Protein AF-A0A7C2WJC0-F1 (afdb_monomer_lite)

pLDDT: mean 92.11, std 13.61, range [33.38, 98.94]

Secondary structure (DSSP, 8-state):
--HHHHHHHHHTT-TTTTT----TTTSTTTTTHHHHHHHHHTT-GGGSS-EEEEE-SBSHHHHHHHHHHHHHHTT--EEEE-SS-SS-GGGGEEETTEE--HHHHHHHHHHHHHHHHHHHHH-GGG-PPPHHHHHHHHHHHHHHHTT-SEEEEE-SSSSTTSGGGG---SEEEE-B--S-SHHHH-SSHHHHHHHHHTT--TTS-EEE----HHHHTT-

Structure (mmCIF, N/CA/C/O backbone):
data_AF-A0A7C2WJC0-F1
#
_entry.id   AF-A0A7C2WJC0-F1
#
loop_
_atom_site.group_PDB
_atom_site.id
_atom_site.type_symbol
_atom_site.label_atom_id
_atom_site.label_alt_id
_atom_site.label_comp_id
_atom_site.label_asym_id
_atom_site.label_entity_id
_atom_site.label_seq_id
_atom_site.pdbx_PDB_ins_code
_atom_site.Cartn_x
_atom_site.Cartn_y
_atom_site.Cartn_z
_atom_site.occupancy
_atom_site.B_iso_or_equiv
_atom_site.auth_seq_id
_atom_site.auth_comp_id
_atom_site.auth_asym_id
_atom_site.auth_atom_id
_atom_site.pdbx_PDB_model_num
ATOM 1 N N . MET A 1 1 ? 18.968 12.730 7.674 1.00 91.12 1 MET A N 1
ATOM 2 C CA . MET A 1 1 ? 18.154 12.961 6.474 1.00 91.12 1 MET A CA 1
ATOM 3 C C . MET A 1 1 ? 17.011 13.876 6.859 1.00 91.12 1 MET A C 1
ATOM 5 O O . MET A 1 1 ? 16.302 13.550 7.805 1.00 91.12 1 MET A O 1
ATOM 9 N N . ASP A 1 2 ? 16.870 15.016 6.189 1.00 96.50 2 ASP A N 1
ATOM 10 C CA . ASP A 1 2 ? 15.665 15.848 6.271 1.00 96.50 2 ASP A CA 1
ATOM 11 C C . ASP A 1 2 ? 14.563 15.353 5.308 1.00 96.50 2 ASP A C 1
ATOM 13 O O . ASP A 1 2 ? 14.751 14.398 4.549 1.00 96.50 2 ASP A O 1
ATOM 17 N N . TYR A 1 3 ? 13.386 15.984 5.342 1.00 96.81 3 TYR A N 1
ATOM 18 C CA . TYR A 1 3 ? 12.255 15.585 4.496 1.00 96.81 3 TYR A CA 1
ATOM 19 C C . TYR A 1 3 ? 12.539 15.701 2.988 1.00 96.81 3 TYR A C 1
ATOM 21 O O . TYR A 1 3 ? 12.094 14.852 2.215 1.00 96.81 3 TYR A O 1
ATOM 29 N N . LEU A 1 4 ? 13.261 16.734 2.545 1.00 97.06 4 LEU A N 1
ATOM 30 C CA . LEU A 1 4 ? 13.545 16.936 1.122 1.00 97.06 4 LEU A CA 1
ATOM 31 C C . LEU A 1 4 ? 14.591 15.939 0.622 1.00 97.06 4 LEU A C 1
ATOM 33 O O . LEU A 1 4 ? 14.466 15.436 -0.494 1.00 97.06 4 LEU A O 1
ATOM 37 N N . GLU A 1 5 ? 15.588 15.621 1.443 1.00 97.25 5 GLU A N 1
ATOM 38 C CA . GLU A 1 5 ? 16.554 14.552 1.190 1.00 97.25 5 GLU A CA 1
ATOM 39 C C . GLU A 1 5 ? 15.866 13.185 1.113 1.00 97.25 5 GLU A C 1
ATOM 41 O O . GLU A 1 5 ? 16.132 12.420 0.187 1.00 97.25 5 GLU A O 1
ATOM 46 N N . ALA A 1 6 ? 14.932 12.901 2.026 1.00 97.38 6 ALA A N 1
ATOM 47 C CA . ALA A 1 6 ? 14.133 11.676 2.022 1.00 97.38 6 ALA A CA 1
ATOM 48 C C . ALA A 1 6 ? 13.276 11.544 0.764 1.00 97.38 6 ALA A C 1
ATOM 50 O O . ALA A 1 6 ? 13.273 10.510 0.091 1.00 97.38 6 ALA A O 1
ATOM 51 N N . LEU A 1 7 ? 12.567 12.616 0.410 1.00 95.75 7 LEU A N 1
ATOM 52 C CA . LEU A 1 7 ? 11.751 12.645 -0.793 1.00 95.75 7 LEU A CA 1
ATOM 53 C C . LEU A 1 7 ? 12.613 12.442 -2.044 1.00 95.75 7 LEU A C 1
ATOM 55 O O . LEU A 1 7 ? 12.239 11.668 -2.927 1.00 95.75 7 LEU A O 1
ATOM 59 N N . ARG A 1 8 ? 13.785 13.088 -2.097 1.00 95.00 8 ARG A N 1
ATOM 60 C CA . ARG A 1 8 ? 14.740 12.926 -3.194 1.00 95.00 8 ARG A CA 1
ATOM 61 C C . ARG A 1 8 ? 15.217 11.480 -3.299 1.00 95.00 8 ARG A C 1
ATOM 63 O O . ARG A 1 8 ? 15.124 10.911 -4.384 1.00 95.00 8 ARG A O 1
ATOM 70 N N . TYR A 1 9 ? 15.611 10.874 -2.177 1.00 94.75 9 TYR A N 1
ATOM 71 C CA . TYR A 1 9 ? 16.055 9.482 -2.101 1.00 94.75 9 TYR A CA 1
ATOM 72 C C . TYR A 1 9 ? 15.034 8.511 -2.713 1.00 94.75 9 TYR A C 1
ATOM 74 O O . TYR A 1 9 ? 15.401 7.643 -3.507 1.00 94.75 9 TYR A O 1
ATOM 82 N N . LEU A 1 10 ? 13.745 8.679 -2.404 1.00 92.12 10 LEU A N 1
ATOM 83 C CA . LEU A 1 10 ? 12.686 7.867 -3.010 1.00 92.12 10 LEU A CA 1
ATOM 84 C C . LEU A 1 10 ? 12.489 8.204 -4.496 1.00 92.12 10 LEU A C 1
ATOM 86 O O . LEU A 1 10 ? 12.370 7.301 -5.321 1.00 92.12 10 LEU A O 1
ATOM 9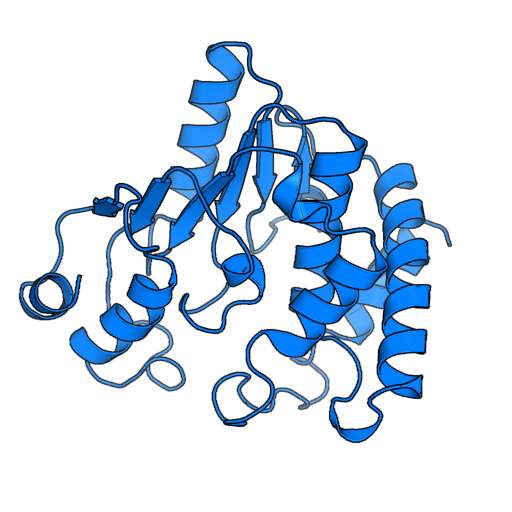0 N N . SER A 1 11 ? 12.467 9.490 -4.856 1.00 86.19 11 SER A N 1
ATOM 91 C CA . SER A 1 11 ? 12.181 9.935 -6.228 1.00 86.19 11 SER A CA 1
ATOM 92 C C . SER A 1 11 ? 13.253 9.531 -7.245 1.00 86.19 11 SER A C 1
ATOM 94 O O . SER A 1 11 ? 12.920 9.176 -8.372 1.00 86.19 11 SER A O 1
ATOM 96 N N . GLU A 1 12 ? 14.528 9.490 -6.856 1.00 86.75 12 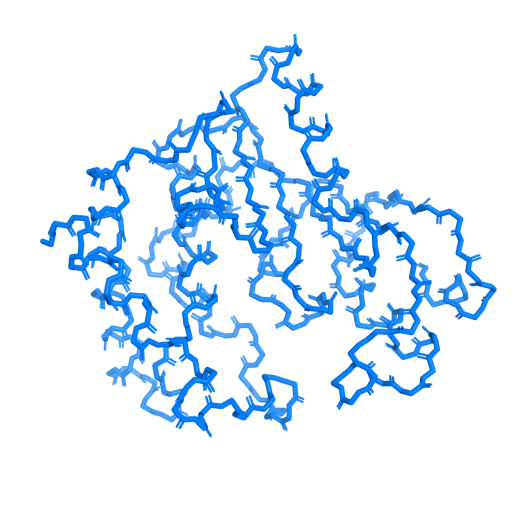GLU A N 1
ATOM 97 C CA . GLU A 1 12 ? 15.633 9.102 -7.745 1.00 86.75 12 GLU A CA 1
ATOM 98 C C . GLU A 1 12 ? 15.584 7.621 -8.148 1.00 86.75 12 GLU A C 1
ATOM 100 O O . GLU A 1 12 ? 16.225 7.216 -9.119 1.00 86.75 12 GLU A O 1
ATOM 105 N N . ARG A 1 13 ? 14.786 6.827 -7.426 1.00 83.88 13 ARG A N 1
ATOM 106 C CA . ARG A 1 13 ? 14.505 5.409 -7.686 1.00 83.88 13 ARG A CA 1
ATOM 107 C C . ARG A 1 13 ? 13.180 5.196 -8.415 1.00 83.88 13 ARG A C 1
ATOM 109 O O . ARG A 1 13 ? 12.730 4.059 -8.572 1.00 83.88 13 ARG A O 1
ATOM 116 N N . SER A 1 14 ? 12.516 6.275 -8.838 1.00 66.19 14 SER A N 1
ATOM 117 C CA . SER A 1 14 ? 11.346 6.192 -9.706 1.00 66.19 14 SER A CA 1
ATOM 118 C C . SER A 1 14 ? 11.823 6.019 -11.151 1.00 66.19 14 SER A C 1
ATOM 120 O O . SER A 1 14 ? 12.410 6.907 -11.759 1.00 66.19 14 SER A O 1
ATOM 122 N N . GLY A 1 15 ? 11.646 4.811 -11.687 1.00 54.06 15 GLY A N 1
ATOM 123 C CA . GLY A 1 15 ? 12.223 4.405 -12.973 1.00 54.06 15 GLY A CA 1
ATOM 124 C C . GLY A 1 15 ? 11.612 5.061 -14.217 1.00 54.06 15 GLY A C 1
ATOM 125 O O . GLY A 1 15 ? 12.111 4.800 -15.310 1.00 54.06 15 GLY A O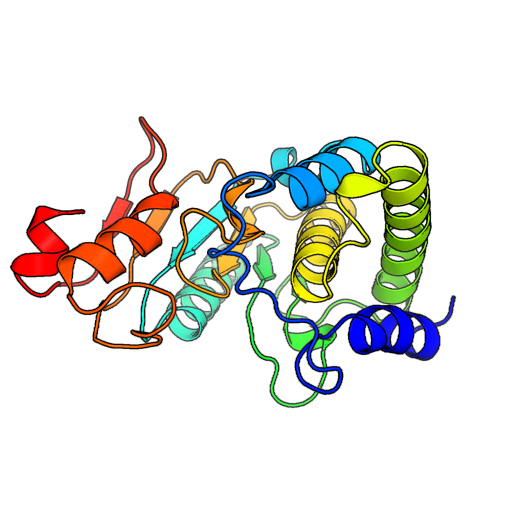 1
ATOM 126 N N . TYR A 1 16 ? 10.574 5.899 -14.086 1.00 42.97 16 TYR A N 1
ATOM 127 C CA . TYR A 1 16 ? 9.868 6.472 -15.243 1.00 42.97 16 TYR A CA 1
ATOM 128 C C . TYR A 1 16 ? 10.771 7.371 -16.102 1.00 42.97 16 TYR A C 1
ATOM 130 O O . TYR A 1 16 ? 10.750 7.242 -17.322 1.00 42.97 16 TYR A O 1
ATOM 138 N N . ASP A 1 17 ? 11.635 8.184 -15.487 1.00 34.28 17 ASP A N 1
ATOM 139 C CA . ASP A 1 17 ? 12.484 9.139 -16.220 1.00 34.28 17 ASP A CA 1
ATOM 140 C C . ASP A 1 17 ? 13.869 8.582 -16.596 1.00 34.28 17 ASP A C 1
ATOM 142 O O . ASP A 1 17 ? 14.622 9.221 -17.329 1.00 34.28 17 ASP A O 1
ATOM 146 N N . ARG A 1 18 ? 14.234 7.389 -16.104 1.00 39.47 18 ARG A N 1
ATOM 147 C CA . ARG A 1 18 ? 15.576 6.802 -16.300 1.00 39.47 18 ARG A CA 1
ATOM 148 C C . ARG A 1 18 ? 15.599 5.553 -17.186 1.00 39.47 18 ARG A C 1
ATOM 150 O O . ARG A 1 18 ? 16.656 4.953 -17.336 1.00 39.47 18 ARG A O 1
ATOM 157 N N . GLY A 1 19 ? 14.467 5.141 -17.762 1.00 33.38 19 GLY A N 1
ATOM 158 C CA . GLY A 1 19 ? 14.403 3.964 -18.645 1.00 33.38 19 GLY A CA 1
ATOM 159 C C . GLY A 1 19 ? 14.659 2.620 -17.941 1.00 33.38 19 GLY A C 1
ATOM 160 O O . GLY A 1 19 ? 14.855 1.610 -18.608 1.00 33.38 19 GLY A O 1
ATOM 161 N N . PHE A 1 20 ? 14.636 2.596 -16.603 1.00 38.47 20 PHE A N 1
ATOM 162 C CA . PHE A 1 20 ? 14.857 1.414 -15.758 1.00 38.47 20 PHE A CA 1
ATOM 163 C C . PHE A 1 20 ? 13.551 0.894 -15.157 1.00 38.47 20 PHE A C 1
ATOM 165 O O . PHE A 1 20 ? 13.451 0.651 -13.956 1.00 38.47 20 PHE A O 1
ATOM 172 N N . VAL A 1 21 ? 12.528 0.709 -15.982 1.00 43.88 21 VAL A N 1
ATOM 173 C CA . VAL A 1 21 ? 11.465 -0.224 -15.614 1.00 43.88 21 VAL A CA 1
ATOM 174 C C . VAL A 1 21 ? 11.611 -1.406 -16.550 1.00 43.88 21 VAL A C 1
ATOM 176 O O . VAL A 1 21 ? 10.971 -1.471 -17.591 1.00 43.88 21 VAL A O 1
ATOM 179 N N . SER A 1 22 ? 12.465 -2.360 -16.160 1.00 45.19 22 SER A N 1
ATOM 180 C CA . SER A 1 22 ? 12.107 -3.748 -16.444 1.00 45.19 22 SER A CA 1
ATOM 181 C C . SER A 1 22 ? 10.706 -3.897 -15.877 1.00 45.19 22 SER A C 1
ATOM 183 O O . SER A 1 22 ? 10.516 -3.568 -14.698 1.00 45.19 22 SER A O 1
ATOM 185 N N . ASN A 1 23 ? 9.729 -4.288 -16.691 1.00 51.72 23 ASN A N 1
ATOM 186 C CA . ASN A 1 23 ? 8.399 -4.578 -16.180 1.00 51.72 23 ASN A CA 1
ATOM 187 C C . ASN A 1 23 ? 8.591 -5.453 -14.917 1.00 51.72 23 ASN A C 1
ATOM 189 O O . ASN A 1 23 ? 9.285 -6.472 -14.994 1.00 51.72 23 ASN A O 1
ATOM 193 N N . PRO A 1 24 ? 8.099 -5.054 -13.727 1.00 50.69 24 PRO A N 1
ATOM 194 C CA . PRO A 1 24 ? 8.329 -5.836 -12.510 1.00 50.69 24 PRO A CA 1
ATOM 195 C C . PRO A 1 24 ? 7.722 -7.246 -12.624 1.00 50.69 24 PRO A C 1
ATOM 197 O O . PRO A 1 24 ? 8.073 -8.131 -11.851 1.00 50.69 24 PRO A O 1
ATOM 200 N N . PHE A 1 25 ? 6.873 -7.456 -13.635 1.00 55.06 25 PHE A N 1
ATOM 201 C CA . PHE A 1 25 ? 6.300 -8.727 -14.049 1.00 55.06 25 PHE A CA 1
ATOM 202 C C . PHE A 1 25 ? 7.094 -9.444 -15.179 1.00 55.06 25 PHE A C 1
ATOM 204 O O . PHE A 1 25 ? 6.805 -10.605 -15.440 1.00 55.06 25 PHE A O 1
ATOM 211 N N . GLU A 1 26 ? 8.087 -8.818 -15.841 1.00 51.12 26 GLU A N 1
ATOM 212 C CA . GLU A 1 26 ? 8.944 -9.439 -16.889 1.00 51.12 26 GLU A CA 1
ATOM 213 C C . GLU A 1 26 ? 10.082 -10.291 -16.320 1.00 51.12 26 GLU A C 1
ATOM 215 O O . GLU A 1 26 ? 10.454 -11.298 -16.919 1.00 51.12 26 GLU A O 1
ATOM 220 N N . ARG A 1 27 ? 10.666 -9.905 -15.177 1.00 50.81 27 ARG A N 1
ATOM 221 C CA . ARG A 1 27 ? 11.628 -10.767 -14.475 1.00 50.81 27 ARG A CA 1
ATOM 222 C C . ARG A 1 27 ? 10.857 -11.747 -13.598 1.00 50.81 27 ARG A C 1
ATOM 224 O O . ARG A 1 27 ? 10.670 -11.504 -12.406 1.00 50.81 27 ARG A O 1
ATOM 231 N N . GLU A 1 28 ? 10.443 -12.869 -14.186 1.00 45.88 28 GLU A N 1
ATOM 232 C CA . GLU A 1 28 ? 10.181 -14.097 -13.429 1.00 45.88 28 GLU A CA 1
ATOM 233 C C . GLU A 1 28 ? 11.389 -14.350 -12.509 1.00 45.88 28 GLU A C 1
ATOM 235 O O . GLU A 1 28 ? 12.455 -14.739 -12.974 1.00 45.88 28 GLU A O 1
ATOM 240 N N . GLY A 1 29 ? 11.286 -14.055 -11.212 1.00 51.03 29 GLY A N 1
ATOM 241 C CA . GLY A 1 29 ? 12.344 -14.447 -10.278 1.00 51.03 29 GLY A CA 1
ATOM 242 C C . GLY A 1 29 ? 12.441 -13.658 -8.984 1.00 51.03 29 GLY A C 1
ATOM 243 O O . GLY A 1 29 ? 12.724 -14.266 -7.961 1.00 51.03 29 GLY A O 1
ATOM 244 N N . ILE A 1 30 ? 12.195 -12.342 -8.989 1.00 61.94 30 ILE A N 1
ATOM 245 C CA . ILE A 1 30 ? 12.359 -11.544 -7.755 1.00 61.94 30 ILE A CA 1
ATOM 246 C C . ILE A 1 30 ? 11.014 -11.274 -7.073 1.00 61.94 30 ILE A C 1
ATOM 248 O O . ILE A 1 30 ? 10.964 -11.229 -5.853 1.00 61.94 30 ILE A O 1
ATOM 252 N N . GLY A 1 31 ? 9.911 -11.142 -7.820 1.00 78.62 31 GLY A N 1
ATOM 253 C CA . GLY A 1 31 ? 8.561 -11.023 -7.250 1.00 78.62 31 GLY A CA 1
ATOM 254 C C . GLY A 1 31 ? 8.477 -10.039 -6.073 1.00 78.62 31 GLY A C 1
ATOM 255 O O . GLY A 1 31 ? 8.742 -8.854 -6.233 1.00 78.62 31 GLY A O 1
ATOM 256 N N . LEU A 1 32 ? 8.128 -10.551 -4.889 1.00 90.44 32 LEU A N 1
ATOM 257 C CA . LEU A 1 32 ? 7.989 -9.777 -3.647 1.00 90.44 32 LEU A CA 1
ATOM 258 C C . LEU A 1 32 ? 9.249 -9.795 -2.760 1.00 90.44 32 LEU A C 1
ATOM 260 O O . LEU A 1 32 ? 9.223 -9.242 -1.660 1.00 90.44 32 LEU A O 1
ATOM 264 N N . GLU A 1 33 ? 10.336 -10.432 -3.202 1.00 92.38 33 GLU A N 1
ATOM 265 C CA . GLU A 1 33 ? 11.508 -10.738 -2.371 1.00 92.38 33 GLU A CA 1
ATOM 266 C C . GLU A 1 33 ? 12.187 -9.476 -1.830 1.00 92.38 33 GLU A C 1
ATOM 268 O O . GLU A 1 33 ? 12.470 -9.408 -0.636 1.00 92.38 33 GLU A O 1
ATOM 273 N N . ARG A 1 34 ? 12.374 -8.426 -2.650 1.00 93.62 34 ARG A N 1
ATOM 274 C CA . ARG A 1 34 ? 12.995 -7.172 -2.179 1.00 93.62 34 ARG A CA 1
ATOM 275 C C . ARG A 1 34 ? 12.174 -6.498 -1.084 1.00 93.62 34 ARG A C 1
ATOM 277 O O . ARG A 1 34 ? 12.714 -6.137 -0.039 1.00 93.62 34 ARG A O 1
ATOM 284 N N . THR A 1 35 ? 10.865 -6.346 -1.296 1.00 95.12 35 THR A N 1
ATOM 285 C CA . THR A 1 35 ? 9.976 -5.748 -0.287 1.00 95.12 35 THR A CA 1
ATOM 286 C C . THR A 1 35 ? 9.934 -6.600 0.978 1.00 95.12 35 THR A C 1
ATOM 288 O O . THR A 1 35 ? 10.050 -6.064 2.078 1.00 95.12 35 THR A O 1
ATOM 291 N N . ALA A 1 36 ? 9.811 -7.923 0.837 1.00 97.00 36 ALA A N 1
ATOM 292 C CA . ALA A 1 36 ? 9.778 -8.847 1.965 1.00 97.00 36 ALA A CA 1
ATOM 293 C C . ALA A 1 36 ? 11.088 -8.829 2.768 1.00 97.00 36 ALA A C 1
ATOM 295 O O . ALA A 1 36 ? 11.055 -8.874 3.999 1.00 97.00 36 ALA A O 1
ATOM 296 N N . TRP A 1 37 ? 12.236 -8.735 2.094 1.00 97.75 37 TRP A N 1
ATOM 297 C CA . TRP A 1 37 ? 13.542 -8.616 2.736 1.00 97.75 37 TRP A CA 1
ATOM 298 C C . TRP A 1 37 ? 13.652 -7.302 3.517 1.00 97.75 37 TRP A C 1
ATOM 300 O O . TRP A 1 37 ? 13.962 -7.328 4.707 1.00 97.75 37 TRP A O 1
ATOM 310 N N . ILE A 1 38 ? 13.301 -6.165 2.901 1.00 98.12 38 ILE A N 1
ATOM 311 C CA . ILE A 1 38 ? 13.350 -4.844 3.557 1.00 98.12 38 ILE A CA 1
ATOM 312 C C . ILE A 1 38 ? 12.444 -4.808 4.792 1.00 98.12 38 ILE A C 1
ATOM 314 O O . ILE A 1 38 ? 12.856 -4.349 5.857 1.00 98.12 38 ILE A O 1
ATOM 318 N N . LEU A 1 39 ? 11.225 -5.339 4.688 1.00 98.38 39 LEU A N 1
ATOM 319 C CA . LEU A 1 39 ? 10.300 -5.415 5.821 1.00 98.38 39 LEU A CA 1
ATOM 320 C C . LEU A 1 39 ? 10.821 -6.325 6.934 1.00 98.38 39 LEU A C 1
ATOM 322 O O . LEU A 1 39 ? 10.683 -5.996 8.113 1.00 98.38 39 LEU A O 1
ATOM 326 N N . ARG A 1 40 ? 11.465 -7.444 6.583 1.00 98.50 40 ARG A N 1
ATOM 327 C CA . ARG A 1 40 ? 12.106 -8.332 7.558 1.00 98.50 40 ARG A CA 1
ATOM 328 C C . ARG A 1 40 ? 13.227 -7.617 8.306 1.00 98.50 40 ARG A C 1
ATOM 330 O O . ARG A 1 40 ? 13.262 -7.714 9.533 1.00 98.50 40 ARG A O 1
ATOM 337 N N . ALA A 1 41 ? 14.084 -6.882 7.597 1.00 98.06 41 ALA A N 1
ATOM 338 C CA . ALA A 1 41 ? 15.140 -6.064 8.193 1.00 98.06 41 ALA A CA 1
ATOM 339 C C . ALA A 1 41 ? 14.563 -4.982 9.128 1.00 98.06 41 ALA A C 1
ATOM 341 O O . ALA A 1 41 ? 15.093 -4.762 10.214 1.00 98.06 41 ALA A O 1
ATOM 342 N N . ALA A 1 42 ? 13.408 -4.406 8.781 1.00 97.69 42 ALA A N 1
ATOM 343 C CA . ALA A 1 42 ? 12.658 -3.463 9.619 1.00 97.69 42 ALA A CA 1
ATOM 344 C C . ALA A 1 42 ? 11.834 -4.128 10.753 1.00 97.69 42 ALA A C 1
ATOM 346 O O . ALA A 1 42 ? 11.022 -3.481 11.424 1.00 97.69 42 ALA A O 1
ATOM 347 N N . GLY A 1 43 ? 12.004 -5.433 10.992 1.00 98.12 43 GLY A N 1
ATOM 348 C CA . GLY A 1 43 ? 11.342 -6.151 12.083 1.00 98.12 43 GLY A CA 1
ATOM 349 C C . GLY A 1 43 ? 9.876 -6.512 11.817 1.00 98.12 43 GLY A C 1
ATOM 350 O O . GLY A 1 43 ? 9.074 -6.517 12.760 1.00 98.12 43 GLY A O 1
ATOM 351 N N . ASN A 1 44 ? 9.548 -6.818 10.557 1.00 98.50 44 ASN A N 1
ATOM 352 C CA . ASN A 1 44 ? 8.240 -7.247 10.040 1.00 98.50 44 ASN A CA 1
ATOM 353 C C . ASN A 1 44 ? 7.074 -6.349 10.514 1.00 98.50 44 ASN A C 1
ATOM 355 O O . ASN A 1 44 ? 6.163 -6.821 11.211 1.00 98.50 44 ASN A O 1
ATOM 359 N N . PRO A 1 45 ? 7.112 -5.031 10.230 1.00 98.56 45 PRO A N 1
ATOM 360 C CA . PRO A 1 45 ? 6.114 -4.086 10.728 1.00 98.56 45 PRO A CA 1
ATOM 361 C C . PRO A 1 45 ? 4.700 -4.372 10.203 1.00 98.56 45 PRO A C 1
ATOM 363 O O . PRO A 1 45 ? 3.728 -4.109 10.909 1.00 98.56 45 PRO A O 1
ATOM 366 N N . GLU A 1 46 ? 4.579 -4.970 9.018 1.00 98.50 46 GLU A N 1
ATOM 367 C CA . GLU A 1 46 ? 3.324 -5.323 8.350 1.00 98.50 46 GLU A CA 1
ATOM 368 C C . GLU A 1 46 ? 2.493 -6.376 9.100 1.00 98.50 46 GLU A C 1
ATOM 370 O O . GLU A 1 46 ? 1.325 -6.582 8.788 1.00 98.50 46 GLU A O 1
ATOM 375 N N . ARG A 1 47 ? 3.081 -7.037 10.107 1.00 98.31 47 ARG A N 1
ATOM 376 C CA . ARG A 1 47 ? 2.431 -8.077 10.926 1.00 98.31 47 ARG A CA 1
ATOM 377 C C . ARG A 1 47 ? 1.905 -7.565 12.264 1.00 98.31 47 ARG A C 1
ATOM 379 O O . ARG A 1 47 ? 1.426 -8.355 13.072 1.00 98.31 47 ARG A O 1
ATOM 386 N N . ARG A 1 48 ? 2.057 -6.268 12.549 1.00 98.44 48 ARG A N 1
ATOM 387 C CA . ARG A 1 48 ? 1.760 -5.687 13.872 1.00 98.44 48 ARG A CA 1
ATOM 388 C C . ARG A 1 48 ? 0.337 -5.157 14.020 1.00 98.44 48 ARG A C 1
ATOM 390 O O . ARG A 1 48 ? -0.031 -4.747 15.115 1.00 98.44 48 ARG A O 1
ATOM 397 N N . TYR A 1 49 ? -0.433 -5.146 12.940 1.00 98.62 49 TYR A N 1
ATOM 398 C CA . TYR A 1 49 ? -1.804 -4.649 12.891 1.00 98.62 49 TYR A CA 1
ATOM 399 C C . TYR A 1 49 ? -2.596 -5.419 11.821 1.00 98.62 49 TYR A C 1
ATOM 401 O O . TYR A 1 49 ? -2.004 -5.909 10.855 1.00 98.62 49 TYR A O 1
ATOM 409 N N . PRO A 1 50 ? -3.927 -5.535 11.963 1.00 98.62 50 PRO A N 1
ATOM 410 C CA . PRO A 1 50 ? -4.779 -6.058 10.905 1.00 98.62 50 PRO A CA 1
ATOM 411 C C . PRO A 1 50 ? -4.804 -5.103 9.707 1.00 98.62 50 PRO A C 1
ATOM 413 O O . PRO A 1 50 ? -4.631 -3.888 9.845 1.00 98.62 50 PRO A O 1
ATOM 416 N N . SER A 1 51 ? -5.058 -5.645 8.518 1.00 98.69 51 SER A N 1
ATOM 417 C CA . SER A 1 51 ? -5.157 -4.841 7.300 1.00 98.69 51 SER A CA 1
ATOM 418 C C . SER A 1 51 ? -6.323 -5.245 6.404 1.00 98.69 51 SER A C 1
ATOM 420 O O . SER A 1 51 ? -6.783 -6.386 6.432 1.00 98.69 51 SER A O 1
ATOM 422 N N . VAL A 1 52 ? -6.787 -4.293 5.597 1.00 98.81 52 VAL A N 1
ATOM 423 C CA . VAL A 1 52 ? -7.689 -4.510 4.465 1.00 98.81 52 VAL A CA 1
ATOM 424 C C . VAL A 1 52 ? -6.937 -4.156 3.194 1.00 98.81 52 VAL A C 1
ATOM 426 O O . VAL A 1 52 ? -6.359 -3.072 3.099 1.00 98.81 52 VAL A O 1
ATOM 429 N N . HIS A 1 53 ? -6.940 -5.062 2.221 1.00 98.81 53 HIS A N 1
ATOM 430 C CA . HIS A 1 53 ? -6.156 -4.919 0.994 1.00 98.81 53 HIS A CA 1
ATOM 431 C C . HIS A 1 53 ? -7.079 -4.724 -0.207 1.00 98.81 53 HIS A C 1
ATOM 433 O O . HIS A 1 53 ? -7.971 -5.536 -0.433 1.00 98.81 53 HIS A O 1
ATOM 439 N N . VAL A 1 54 ? -6.903 -3.632 -0.952 1.00 98.81 54 VAL A N 1
ATOM 440 C CA . VAL A 1 54 ? -7.849 -3.183 -1.982 1.00 98.81 54 VAL A CA 1
ATOM 441 C C . VAL A 1 54 ? -7.192 -3.192 -3.364 1.00 98.81 54 VAL A C 1
ATOM 443 O O . VAL A 1 54 ? -6.315 -2.376 -3.650 1.00 98.81 54 VAL A O 1
ATOM 446 N N . ALA A 1 55 ? -7.655 -4.081 -4.243 1.00 98.31 55 ALA A N 1
ATOM 447 C CA . ALA A 1 55 ? -7.271 -4.172 -5.651 1.00 98.31 55 ALA A CA 1
ATOM 448 C C . ALA A 1 55 ? -8.438 -3.805 -6.582 1.00 98.31 55 ALA A C 1
ATOM 450 O O . ALA A 1 55 ? -9.574 -3.617 -6.155 1.00 98.31 55 ALA A O 1
ATOM 451 N N . GLY A 1 56 ? -8.153 -3.685 -7.880 1.00 96.56 56 GLY A N 1
ATOM 452 C CA . GLY A 1 56 ? -9.141 -3.326 -8.902 1.00 96.56 56 GLY A CA 1
ATOM 453 C C . GLY A 1 56 ? -8.575 -2.447 -10.014 1.00 96.56 56 GLY A C 1
ATOM 454 O O . GLY A 1 56 ? -7.422 -2.002 -9.966 1.00 96.56 56 GLY A O 1
ATOM 455 N N . THR A 1 57 ? -9.358 -2.212 -11.062 1.00 93.31 57 THR A N 1
ATOM 456 C CA . THR A 1 57 ? -8.995 -1.266 -12.126 1.00 93.31 57 THR A CA 1
ATOM 457 C C . THR A 1 57 ? -9.424 0.145 -11.736 1.00 93.31 57 THR A C 1
ATOM 459 O O . THR A 1 57 ? -8.575 1.028 -11.611 1.00 93.31 57 THR A O 1
ATOM 462 N N . LYS A 1 58 ? -10.714 0.351 -11.439 1.00 93.94 58 LYS A N 1
ATOM 463 C CA . LYS A 1 58 ? -11.265 1.648 -11.008 1.00 93.94 58 LYS A CA 1
ATOM 464 C C . LYS A 1 58 ? -11.926 1.545 -9.636 1.00 93.94 58 LYS A C 1
ATOM 466 O O . LYS A 1 58 ? -12.477 0.503 -9.283 1.00 93.94 58 LYS A O 1
ATOM 471 N N . GLY A 1 59 ? -11.865 2.633 -8.868 1.00 95.88 59 GLY A N 1
ATOM 472 C CA . GLY A 1 59 ? -12.514 2.749 -7.557 1.00 95.88 59 GLY A CA 1
ATOM 473 C C . GLY A 1 59 ? -11.688 2.278 -6.355 1.00 95.88 59 GLY A C 1
ATOM 474 O O . GLY A 1 59 ? -12.200 2.360 -5.243 1.00 95.88 59 GLY A O 1
ATOM 475 N N . LYS A 1 60 ? -10.436 1.829 -6.544 1.00 96.19 60 LYS A N 1
ATOM 476 C CA . LYS A 1 60 ? -9.532 1.393 -5.460 1.00 96.19 60 LYS A CA 1
ATOM 477 C C . LYS A 1 60 ? -9.333 2.479 -4.395 1.00 96.19 60 LYS A C 1
ATOM 479 O O . LYS A 1 60 ? -9.831 2.324 -3.284 1.00 96.19 60 LYS A O 1
ATOM 484 N N . GLY A 1 61 ? -8.704 3.600 -4.762 1.00 96.75 61 GLY A N 1
ATOM 485 C CA . GLY A 1 61 ? -8.475 4.732 -3.862 1.00 96.75 61 GLY A CA 1
ATOM 486 C C . GLY A 1 61 ? -9.754 5.285 -3.226 1.00 96.75 61 GLY A C 1
ATOM 487 O O . GLY A 1 61 ? -9.775 5.537 -2.026 1.00 96.75 61 GLY A O 1
ATOM 488 N N . SER A 1 62 ? -10.858 5.392 -3.978 1.00 98.00 62 SER A N 1
ATOM 489 C CA . SER A 1 62 ? -12.151 5.820 -3.418 1.00 98.00 62 SER A CA 1
ATOM 490 C C . SER A 1 62 ? -12.675 4.842 -2.365 1.00 98.00 62 SER A C 1
ATOM 492 O O . SER A 1 62 ? -13.077 5.265 -1.287 1.00 98.00 62 SER A O 1
ATOM 494 N N . THR A 1 63 ? -12.623 3.537 -2.639 1.00 98.38 63 THR A N 1
ATOM 495 C CA . THR A 1 63 ? -13.038 2.495 -1.686 1.00 98.38 63 THR A CA 1
ATOM 496 C C . THR A 1 63 ? -12.149 2.510 -0.444 1.00 98.38 63 THR A C 1
ATOM 498 O O . THR A 1 63 ? -12.662 2.472 0.672 1.00 98.38 63 THR A O 1
ATOM 501 N N . ALA A 1 64 ? -10.831 2.633 -0.626 1.00 98.50 64 ALA A N 1
ATOM 502 C CA . ALA A 1 64 ? -9.866 2.713 0.465 1.00 98.50 64 ALA A CA 1
ATOM 503 C C . ALA A 1 64 ? -10.107 3.948 1.355 1.00 98.50 64 ALA A C 1
ATOM 505 O O . ALA A 1 64 ? -10.166 3.826 2.578 1.00 98.50 64 ALA A O 1
ATOM 506 N N . ALA A 1 65 ? -10.330 5.119 0.752 1.00 98.38 65 ALA A N 1
ATOM 507 C CA . ALA A 1 65 ? -10.628 6.355 1.471 1.00 98.38 65 ALA A CA 1
ATOM 508 C C . ALA A 1 65 ? -11.975 6.292 2.213 1.00 98.38 65 ALA A C 1
ATOM 510 O O . ALA A 1 65 ? -12.050 6.671 3.383 1.00 98.38 65 ALA A O 1
ATOM 511 N N . CYS A 1 66 ? -13.029 5.771 1.572 1.00 98.44 66 CYS A N 1
ATOM 512 C CA . CYS A 1 66 ? -14.329 5.572 2.214 1.00 98.44 66 CYS A CA 1
ATOM 513 C C . CYS A 1 66 ? -14.220 4.621 3.410 1.00 98.44 66 CYS A C 1
ATOM 515 O O . CYS A 1 66 ? -14.716 4.938 4.490 1.00 98.44 66 CYS A O 1
ATOM 517 N N . LEU A 1 67 ? -13.535 3.487 3.247 1.00 98.50 67 LEU A N 1
ATOM 518 C CA . LEU A 1 67 ? -13.336 2.523 4.324 1.00 98.50 67 LEU A CA 1
ATOM 519 C C . LEU A 1 67 ? -12.543 3.131 5.486 1.00 98.50 67 LEU A C 1
ATOM 521 O O . LEU A 1 67 ? -12.946 2.990 6.640 1.00 98.50 67 LEU A O 1
ATOM 525 N N . ALA A 1 68 ? -11.456 3.849 5.195 1.00 98.75 68 ALA A N 1
ATOM 526 C CA . ALA A 1 68 ? -10.670 4.514 6.226 1.00 98.75 68 ALA A CA 1
ATOM 527 C C . ALA A 1 68 ? -11.482 5.576 6.983 1.00 98.75 68 ALA A C 1
ATOM 529 O O . ALA A 1 68 ? -11.366 5.679 8.203 1.00 98.75 68 ALA A O 1
ATOM 530 N N . SER A 1 69 ? -12.348 6.318 6.286 1.00 98.56 69 SER A N 1
ATOM 531 C CA . SER A 1 69 ? -13.254 7.289 6.904 1.00 98.56 69 SER A CA 1
ATOM 532 C C . SER A 1 69 ? -14.281 6.620 7.824 1.00 98.56 69 SER A C 1
ATOM 534 O O . SER A 1 69 ? -14.460 7.076 8.952 1.00 98.56 69 SER A O 1
ATOM 536 N N . VAL A 1 70 ? -14.903 5.518 7.391 1.00 98.62 70 VAL A N 1
ATOM 537 C CA . VAL A 1 70 ? -15.870 4.758 8.205 1.00 98.62 70 VAL A CA 1
ATOM 538 C C . VAL A 1 70 ? -15.207 4.175 9.454 1.00 98.62 70 VAL A C 1
ATOM 540 O O . VAL A 1 70 ? -15.730 4.333 10.555 1.00 98.62 70 VAL A O 1
ATOM 543 N N . LEU A 1 71 ? -14.038 3.547 9.308 1.00 98.62 71 LEU A N 1
ATOM 544 C CA . LEU A 1 71 ? -13.282 2.994 10.435 1.00 98.62 71 LEU A CA 1
ATOM 545 C C . LEU A 1 71 ? -12.821 4.097 11.402 1.00 98.62 71 LEU A C 1
ATOM 547 O O . LEU A 1 71 ? -12.930 3.936 12.616 1.00 98.62 71 LEU A O 1
ATOM 551 N N . GLY A 1 72 ? -12.378 5.242 10.880 1.00 98.56 72 GLY A N 1
ATOM 552 C CA . GLY A 1 72 ? -12.025 6.402 11.697 1.00 98.56 72 GLY A CA 1
ATOM 553 C C . GLY A 1 72 ? -13.221 6.956 12.476 1.00 98.56 72 GLY A C 1
ATOM 554 O O . GLY A 1 72 ? -13.107 7.225 13.669 1.00 98.56 72 GLY A O 1
ATOM 555 N N . ALA A 1 73 ? -14.393 7.060 11.838 1.00 98.56 73 ALA A N 1
ATOM 556 C CA . ALA A 1 73 ? -15.635 7.476 12.494 1.00 98.56 73 ALA A CA 1
ATOM 557 C C . ALA A 1 73 ? -16.100 6.480 13.573 1.00 98.56 73 ALA A C 1
ATOM 559 O O . ALA A 1 73 ? -16.726 6.884 14.550 1.00 98.56 73 ALA A O 1
ATOM 560 N N . ALA A 1 74 ? -15.754 5.198 13.427 1.00 98.38 74 ALA A N 1
ATOM 561 C CA . ALA A 1 74 ? -15.980 4.166 14.437 1.00 98.38 74 ALA A CA 1
ATOM 562 C C . ALA A 1 74 ? -14.968 4.202 15.604 1.00 98.38 74 ALA A C 1
ATOM 564 O O . ALA A 1 74 ? -15.088 3.410 16.536 1.00 98.38 74 ALA A O 1
ATOM 565 N N . GLY A 1 75 ? -13.995 5.121 15.585 1.00 98.38 75 GLY A N 1
ATOM 566 C CA . GLY A 1 75 ? -13.046 5.347 16.678 1.00 98.38 75 GLY A CA 1
ATOM 567 C C . GLY A 1 75 ? -11.699 4.636 16.535 1.00 98.38 75 GLY A C 1
ATOM 568 O O . GLY A 1 75 ? -10.880 4.730 17.447 1.00 98.38 75 GLY A O 1
ATOM 569 N N . TYR A 1 76 ? -11.438 3.959 15.412 1.00 98.75 76 TYR A N 1
ATOM 570 C CA . TYR A 1 76 ? -10.148 3.312 15.163 1.00 98.75 76 TYR A CA 1
ATOM 571 C C . TYR A 1 76 ? -9.088 4.317 14.700 1.00 98.75 76 TYR A C 1
ATOM 573 O O . TYR A 1 76 ? -9.348 5.222 13.903 1.00 98.75 76 TYR A O 1
ATOM 581 N N . ARG A 1 77 ? -7.842 4.113 15.126 1.00 98.75 77 ARG A N 1
ATOM 582 C CA . ARG A 1 77 ? -6.667 4.745 14.528 1.00 98.75 77 ARG A CA 1
ATOM 583 C C . ARG A 1 77 ? -6.339 4.038 13.220 1.00 98.75 77 ARG A C 1
ATOM 585 O O . ARG A 1 77 ? -5.737 2.970 13.226 1.00 98.75 77 ARG A O 1
ATOM 592 N N . VAL A 1 78 ? -6.714 4.641 12.098 1.00 98.88 78 VAL A N 1
ATOM 593 C CA . VAL A 1 78 ? -6.563 4.021 10.775 1.00 98.88 78 VAL A CA 1
ATOM 594 C C . VAL A 1 78 ? -5.286 4.487 10.080 1.00 98.88 78 VAL A C 1
ATOM 596 O O . VAL A 1 78 ? -5.036 5.689 9.982 1.00 98.88 78 VAL A O 1
ATOM 599 N N . GLY A 1 79 ? -4.503 3.544 9.561 1.00 98.88 79 GLY A N 1
ATOM 600 C CA . GLY A 1 79 ? -3.494 3.803 8.534 1.00 98.88 79 GLY A CA 1
ATOM 601 C C . GLY A 1 79 ? -4.115 3.689 7.143 1.00 98.88 79 GLY A C 1
ATOM 602 O O . GLY A 1 79 ? -4.832 2.731 6.882 1.00 98.88 79 GLY A O 1
ATOM 603 N N . LEU A 1 80 ? -3.865 4.638 6.245 1.00 98.94 80 LEU A N 1
ATOM 604 C CA . LEU A 1 80 ? -4.327 4.587 4.855 1.00 98.94 80 LEU A CA 1
ATOM 605 C C . LEU A 1 80 ? -3.130 4.725 3.914 1.00 98.94 80 LEU A C 1
ATOM 607 O O . LEU A 1 80 ? -2.417 5.728 3.976 1.00 98.94 80 LEU A O 1
ATOM 611 N N . TYR A 1 81 ? -2.918 3.724 3.056 1.00 98.88 81 TYR A N 1
ATOM 612 C CA . TYR A 1 81 ? -1.928 3.766 1.979 1.00 98.88 81 TYR A CA 1
ATOM 613 C C . TYR A 1 81 ? -2.627 3.809 0.621 1.00 98.88 81 TYR A C 1
ATOM 615 O O . TYR A 1 81 ? -3.384 2.894 0.303 1.00 98.88 81 TYR A O 1
ATOM 623 N N . THR A 1 82 ? -2.388 4.866 -0.158 1.00 97.69 82 THR A N 1
ATOM 624 C CA . THR A 1 82 ? -2.995 5.085 -1.487 1.00 97.69 82 THR A CA 1
ATOM 625 C C . THR A 1 82 ? -1.986 5.596 -2.505 1.00 97.69 82 THR A C 1
ATOM 627 O O . THR A 1 82 ? -0.923 6.122 -2.155 1.00 97.69 82 THR A O 1
ATOM 630 N N . SER A 1 83 ? -2.298 5.438 -3.792 1.00 92.25 83 SER A N 1
ATOM 631 C CA . SER A 1 83 ? -1.469 5.986 -4.868 1.00 92.25 83 SER A CA 1
ATOM 632 C C . SER A 1 83 ? -2.257 6.260 -6.158 1.00 92.25 83 SER A C 1
ATOM 634 O O . SER A 1 83 ? -3.223 5.555 -6.435 1.00 92.25 83 SER A O 1
ATOM 636 N N . PRO A 1 84 ? -1.830 7.230 -6.994 1.00 92.94 84 PRO A N 1
ATOM 637 C CA . PRO A 1 84 ? -0.782 8.226 -6.743 1.00 92.94 84 PRO A CA 1
ATOM 638 C C . PRO A 1 84 ? -1.239 9.316 -5.750 1.00 92.94 84 PRO A C 1
ATOM 640 O O . PRO A 1 84 ? -2.373 9.312 -5.287 1.00 92.94 84 PRO A O 1
ATOM 643 N N . HIS A 1 85 ? -0.341 10.244 -5.413 1.00 93.50 85 HIS A N 1
ATOM 644 C CA . HIS A 1 85 ? -0.711 11.490 -4.724 1.00 93.50 85 HIS A CA 1
ATOM 645 C C . HIS A 1 85 ? -1.129 12.558 -5.738 1.00 93.50 85 HIS A C 1
ATOM 647 O O . HIS A 1 85 ? -0.806 12.436 -6.921 1.00 93.50 85 HIS A O 1
ATOM 653 N N . LEU A 1 86 ? -1.791 13.616 -5.264 1.00 91.69 86 LEU A N 1
ATOM 654 C CA . LEU A 1 86 ? -2.200 14.759 -6.079 1.00 91.69 86 LEU A CA 1
ATOM 655 C C . LEU A 1 86 ? -1.284 15.969 -5.888 1.00 91.69 86 LEU A C 1
ATOM 657 O O . LEU A 1 86 ? -0.877 16.567 -6.880 1.00 91.69 86 LEU A O 1
ATOM 661 N N . HIS A 1 87 ? -0.949 16.332 -4.645 1.00 92.69 87 HIS A N 1
ATOM 662 C CA . HIS A 1 87 ? -0.159 17.540 -4.371 1.00 92.69 87 HIS A CA 1
ATOM 663 C C . HIS A 1 87 ? 1.144 17.252 -3.614 1.00 92.69 87 HIS A C 1
ATOM 665 O O . HIS A 1 87 ? 2.195 17.777 -3.972 1.00 92.69 87 HIS A O 1
ATOM 671 N N . THR A 1 88 ? 1.122 16.389 -2.599 1.00 94.62 88 THR A N 1
ATOM 672 C CA . THR A 1 88 ? 2.326 15.986 -1.858 1.00 94.62 88 THR A CA 1
ATOM 673 C C . THR A 1 88 ? 2.431 14.478 -1.705 1.00 94.62 88 THR A C 1
ATOM 675 O O . THR A 1 88 ? 1.443 13.803 -1.433 1.00 94.62 88 THR A O 1
ATOM 678 N N . PHE A 1 89 ? 3.650 13.934 -1.801 1.00 96.06 89 PHE A N 1
ATOM 679 C CA . PHE A 1 89 ? 3.913 12.504 -1.599 1.00 96.06 89 PHE A CA 1
ATOM 680 C C . PHE A 1 89 ? 3.335 11.985 -0.277 1.00 96.06 89 PHE A C 1
ATOM 682 O O . PHE A 1 89 ? 2.867 10.850 -0.205 1.00 96.06 89 PHE A O 1
ATOM 689 N N . ARG A 1 90 ? 3.314 12.835 0.755 1.00 97.56 90 ARG A N 1
ATOM 690 C CA . ARG A 1 90 ? 2.763 12.516 2.076 1.00 97.56 90 ARG A CA 1
ATOM 691 C C . ARG A 1 90 ? 1.292 12.095 2.029 1.00 97.56 90 ARG A C 1
ATOM 693 O O . ARG A 1 90 ? 0.875 11.344 2.897 1.00 97.56 90 ARG A O 1
ATOM 700 N N . GLU A 1 91 ? 0.516 12.521 1.030 1.00 97.62 91 GLU A N 1
ATOM 701 C CA . GLU A 1 91 ? -0.882 12.091 0.852 1.00 97.62 91 GLU A CA 1
ATOM 702 C C . GLU A 1 91 ? -1.017 10.581 0.675 1.00 97.62 91 GLU A C 1
ATOM 704 O O . GLU A 1 91 ? -2.046 10.025 1.056 1.00 97.62 91 GLU A O 1
ATOM 709 N N . ARG A 1 92 ? 0.025 9.924 0.142 1.00 98.19 92 ARG A N 1
ATOM 710 C CA . ARG A 1 92 ? 0.047 8.472 -0.033 1.00 98.19 92 ARG A CA 1
ATOM 711 C C . ARG A 1 92 ? -0.056 7.736 1.296 1.00 98.19 92 ARG A C 1
ATOM 713 O O . ARG A 1 92 ? -0.555 6.623 1.297 1.00 98.19 92 ARG A O 1
ATOM 720 N N . ILE A 1 93 ? 0.437 8.313 2.394 1.00 98.75 93 ILE A N 1
ATOM 721 C CA . ILE A 1 93 ? 0.520 7.664 3.708 1.00 98.75 93 ILE A CA 1
ATOM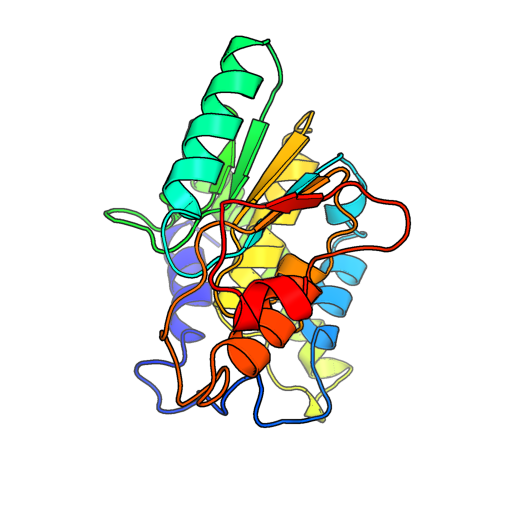 722 C C . ILE A 1 93 ? -0.198 8.547 4.717 1.00 98.75 93 ILE A C 1
ATOM 724 O O . ILE A 1 93 ? 0.324 9.587 5.114 1.00 98.75 93 ILE A O 1
ATOM 728 N N . GLN A 1 94 ? -1.378 8.133 5.164 1.00 98.81 94 GLN A N 1
ATOM 729 C CA . GLN A 1 94 ? -2.142 8.876 6.162 1.00 98.81 94 GLN A CA 1
ATOM 730 C C . GLN A 1 94 ? -2.306 8.068 7.444 1.00 98.81 94 GLN A C 1
ATOM 732 O O . GLN A 1 94 ? -2.513 6.858 7.409 1.00 98.81 94 GLN A O 1
ATOM 737 N N . ILE A 1 95 ? -2.240 8.753 8.582 1.00 98.75 95 ILE A N 1
ATOM 738 C CA . ILE A 1 95 ? -2.494 8.202 9.914 1.00 98.75 95 ILE A CA 1
ATOM 739 C C . ILE A 1 95 ? -3.627 9.024 10.518 1.00 98.75 95 ILE A C 1
ATOM 741 O O . ILE A 1 95 ? -3.519 10.244 10.632 1.00 98.75 95 ILE A O 1
ATOM 745 N N . SER A 1 96 ? -4.735 8.370 10.864 1.00 98.25 96 SER A N 1
ATOM 746 C CA . SER A 1 96 ? -5.957 9.031 11.344 1.00 98.25 96 SER A CA 1
ATOM 747 C C . SER A 1 96 ? -6.444 10.151 10.410 1.00 98.25 96 SER A C 1
ATOM 749 O O . SER A 1 96 ? -6.827 11.231 10.856 1.00 98.25 96 SER A O 1
ATOM 751 N N . GLY A 1 97 ? -6.385 9.907 9.096 1.00 97.94 97 GLY A N 1
ATOM 752 C CA . GLY A 1 97 ? -6.818 10.858 8.064 1.00 97.94 97 GLY A CA 1
ATOM 753 C C . GLY A 1 97 ? -5.893 12.063 7.859 1.00 97.94 97 GLY A C 1
ATOM 754 O O . GLY A 1 97 ? -6.260 12.987 7.138 1.00 97.94 97 GLY A O 1
ATOM 755 N N . GLN A 1 98 ? -4.711 12.082 8.483 1.00 98.38 98 GLN A N 1
ATOM 756 C CA . GLN A 1 98 ? -3.711 13.132 8.295 1.00 98.38 98 GLN A CA 1
ATOM 757 C C . GLN A 1 98 ? -2.492 12.586 7.543 1.00 98.38 98 GLN A C 1
ATOM 759 O O . GLN A 1 98 ? -1.986 11.528 7.928 1.00 98.38 98 GLN A O 1
ATOM 764 N N . PRO A 1 99 ? -1.980 13.283 6.510 1.00 98.50 99 PRO A N 1
ATOM 765 C CA . PRO A 1 99 ? -0.730 12.911 5.852 1.00 98.50 99 PRO A CA 1
ATOM 766 C C . PRO A 1 99 ? 0.415 12.761 6.856 1.00 98.50 99 PRO A C 1
ATOM 768 O O . PRO A 1 99 ? 0.576 13.610 7.738 1.00 98.50 99 PRO A O 1
ATOM 771 N N . ILE A 1 100 ? 1.238 11.722 6.682 1.00 98.50 100 ILE A N 1
ATOM 772 C CA . ILE A 1 100 ? 2.379 11.400 7.549 1.00 98.50 100 ILE A CA 1
ATOM 773 C C . ILE A 1 100 ? 3.200 12.652 7.863 1.00 98.50 100 ILE A C 1
ATOM 775 O O . ILE A 1 100 ? 3.434 13.492 6.994 1.00 98.50 100 ILE A O 1
ATOM 779 N N . ASN A 1 101 ? 3.605 12.808 9.117 1.00 97.62 101 ASN A N 1
ATOM 780 C CA . ASN A 1 101 ? 4.447 13.916 9.550 1.00 97.62 101 ASN A CA 1
ATOM 781 C C . ASN A 1 101 ? 5.804 13.898 8.788 1.00 97.62 101 ASN A C 1
ATOM 783 O O . ASN A 1 101 ? 6.350 12.816 8.568 1.00 97.62 101 ASN A O 1
ATOM 787 N N . PRO A 1 102 ? 6.331 15.054 8.334 1.00 98.12 102 PRO A N 1
ATOM 788 C CA . PRO A 1 102 ? 7.535 15.095 7.504 1.00 98.12 102 PRO A CA 1
ATOM 789 C C . PRO A 1 102 ? 8.804 14.658 8.247 1.00 98.12 102 PRO A C 1
ATOM 791 O O . PRO A 1 102 ? 9.681 14.065 7.622 1.00 98.12 102 PRO A O 1
ATOM 794 N N . GLU A 1 103 ? 8.896 14.889 9.558 1.00 98.25 103 GLU A N 1
ATOM 795 C CA . GLU A 1 103 ? 10.014 14.411 10.373 1.00 98.25 103 GLU A CA 1
ATOM 796 C C . GLU A 1 103 ? 9.989 12.881 10.489 1.00 98.25 103 GLU A C 1
ATOM 798 O O . GLU A 1 103 ? 10.993 12.232 10.203 1.00 98.25 103 GLU A O 1
ATOM 803 N N . LEU A 1 104 ? 8.823 12.293 10.791 1.00 98.38 104 LEU A N 1
ATOM 804 C CA . LEU A 1 104 ? 8.645 10.836 10.822 1.00 98.38 104 LEU A CA 1
ATOM 805 C C . LEU A 1 104 ? 8.912 10.211 9.447 1.00 98.38 104 LEU A C 1
ATOM 807 O O . LEU A 1 104 ? 9.537 9.162 9.343 1.00 98.38 104 LEU A O 1
ATOM 811 N N . PHE A 1 105 ? 8.458 10.858 8.374 1.00 98.62 105 PHE A N 1
ATOM 812 C CA . PHE A 1 105 ? 8.754 10.429 7.011 1.00 98.62 105 PHE A CA 1
ATOM 813 C C . PHE A 1 105 ? 10.263 10.352 6.761 1.00 98.62 105 PHE A C 1
ATOM 815 O O . PHE A 1 105 ? 10.745 9.355 6.224 1.00 98.62 105 PHE A O 1
ATOM 822 N N . ALA A 1 106 ? 11.006 11.391 7.147 1.00 98.56 106 ALA A N 1
ATOM 823 C CA . ALA A 1 106 ? 12.445 11.457 6.940 1.00 98.56 106 ALA A CA 1
ATOM 824 C C . ALA A 1 106 ? 13.202 10.423 7.782 1.00 98.56 106 ALA A C 1
ATOM 826 O O . ALA A 1 106 ? 14.076 9.732 7.261 1.00 98.56 106 ALA A O 1
ATOM 827 N N . GLU A 1 107 ? 12.822 10.274 9.052 1.00 98.44 107 GLU A N 1
ATOM 828 C CA . GLU A 1 107 ? 13.380 9.280 9.973 1.00 98.44 107 GLU A CA 1
ATOM 829 C C . GLU A 1 107 ? 13.234 7.861 9.414 1.00 98.44 107 GLU A C 1
ATOM 831 O O . GLU A 1 107 ? 14.220 7.141 9.259 1.00 98.44 107 GLU A O 1
ATOM 836 N N . LEU A 1 108 ? 12.012 7.475 9.041 1.00 98.62 108 LEU A N 1
ATOM 837 C CA . LEU A 1 108 ? 11.744 6.126 8.547 1.00 98.62 108 LEU A CA 1
ATOM 838 C C . LEU A 1 108 ? 12.330 5.890 7.152 1.00 98.62 108 LEU A C 1
ATOM 840 O O . LEU A 1 108 ? 12.719 4.770 6.833 1.00 98.62 108 LEU A O 1
ATOM 844 N N . THR A 1 109 ? 12.435 6.928 6.319 1.00 98.56 109 THR A N 1
ATOM 845 C CA . THR A 1 109 ? 13.125 6.805 5.028 1.00 98.56 109 THR A CA 1
ATOM 846 C C . THR A 1 109 ? 14.617 6.548 5.225 1.00 98.56 109 THR A C 1
ATOM 848 O O . THR A 1 109 ? 15.180 5.751 4.482 1.00 98.56 109 THR A O 1
ATOM 851 N N . ALA A 1 110 ? 15.252 7.158 6.231 1.00 98.38 110 ALA A N 1
ATOM 852 C CA . ALA A 1 110 ? 16.646 6.873 6.561 1.00 98.38 110 ALA A CA 1
ATOM 853 C C . ALA A 1 110 ? 16.833 5.419 7.031 1.00 98.38 110 ALA A C 1
ATOM 855 O O . ALA A 1 110 ? 17.707 4.732 6.512 1.00 98.38 110 ALA A O 1
ATOM 856 N N . GLU A 1 111 ? 15.956 4.920 7.916 1.00 98.31 111 GLU A N 1
ATOM 857 C CA . GLU A 1 111 ? 15.961 3.509 8.356 1.00 98.31 111 GLU A CA 1
ATOM 858 C C . GLU A 1 111 ? 15.858 2.548 7.154 1.00 98.31 111 GLU A C 1
ATOM 860 O O . GLU A 1 111 ? 16.596 1.567 7.047 1.00 98.31 111 GLU A O 1
ATOM 865 N N . LEU A 1 112 ? 14.978 2.855 6.198 1.00 98.31 112 LEU A N 1
ATOM 866 C CA . LEU A 1 112 ? 14.804 2.047 4.991 1.00 98.31 112 LEU A CA 1
ATOM 867 C C . LEU A 1 112 ? 15.940 2.209 3.978 1.00 98.31 112 LEU A C 1
ATOM 869 O O . LEU A 1 112 ? 16.193 1.283 3.209 1.00 98.31 112 LEU A O 1
ATOM 873 N N . ALA A 1 113 ? 16.625 3.352 3.962 1.00 97.88 113 ALA A N 1
ATOM 874 C CA . ALA A 1 113 ? 17.792 3.559 3.116 1.00 97.88 113 ALA A CA 1
ATOM 875 C C . ALA A 1 113 ? 18.958 2.667 3.556 1.00 97.88 113 ALA A C 1
ATOM 877 O O . ALA A 1 113 ? 19.598 2.046 2.705 1.00 97.88 113 ALA A O 1
ATOM 878 N N . ASP A 1 114 ? 19.170 2.544 4.868 1.00 98.00 114 ASP A N 1
ATOM 879 C CA . ASP A 1 114 ? 20.162 1.633 5.441 1.00 98.00 114 ASP A CA 1
ATOM 880 C C . ASP A 1 114 ? 19.806 0.171 5.126 1.00 98.00 114 ASP A C 1
ATOM 882 O O . ASP A 1 114 ? 20.657 -0.596 4.671 1.00 98.00 114 ASP A O 1
ATOM 886 N N . ALA A 1 115 ? 18.527 -0.205 5.268 1.00 97.94 115 ALA A N 1
ATOM 887 C CA . ALA A 1 115 ? 18.052 -1.536 4.888 1.00 97.94 115 ALA A CA 1
ATOM 888 C C . ALA A 1 115 ? 18.257 -1.814 3.387 1.00 97.94 115 ALA A C 1
ATOM 890 O O . ALA A 1 115 ? 18.737 -2.879 3.013 1.00 97.94 115 ALA A O 1
ATOM 891 N N . ASN A 1 116 ? 17.948 -0.859 2.510 1.00 96.19 116 ASN A N 1
ATOM 892 C CA . ASN A 1 116 ? 18.154 -1.014 1.071 1.00 96.19 116 ASN A CA 1
ATOM 893 C C . ASN A 1 116 ? 19.644 -1.161 0.709 1.00 96.19 116 ASN A C 1
ATOM 895 O O . ASN A 1 116 ? 19.991 -1.970 -0.148 1.00 96.19 116 ASN A O 1
ATOM 899 N N . ALA A 1 117 ? 20.541 -0.431 1.379 1.00 96.75 117 ALA A N 1
ATOM 900 C CA . ALA A 1 117 ? 21.982 -0.592 1.187 1.00 96.75 117 ALA A CA 1
ATOM 901 C C . ALA A 1 117 ? 22.464 -1.992 1.612 1.00 96.75 117 ALA A C 1
ATOM 903 O O . ALA A 1 117 ? 23.253 -2.615 0.900 1.00 96.75 117 ALA A O 1
ATOM 904 N N . ALA A 1 118 ? 21.951 -2.513 2.731 1.00 97.81 118 ALA A N 1
ATOM 905 C CA . ALA A 1 118 ? 22.237 -3.873 3.180 1.00 97.81 118 ALA A CA 1
ATOM 906 C C . ALA A 1 118 ? 21.687 -4.935 2.209 1.00 97.81 118 ALA A C 1
ATOM 908 O O . ALA A 1 118 ? 22.411 -5.868 1.869 1.00 97.81 118 ALA A O 1
ATOM 909 N N . LEU A 1 119 ? 20.473 -4.744 1.674 1.00 95.38 119 LEU A N 1
ATOM 910 C CA . LEU A 1 119 ? 19.894 -5.610 0.641 1.00 95.38 119 LEU A CA 1
ATOM 911 C C . LEU A 1 119 ? 20.816 -5.728 -0.573 1.00 95.38 119 LEU A C 1
ATOM 913 O O . LEU A 1 119 ? 21.062 -6.832 -1.046 1.00 95.38 119 LEU A O 1
ATOM 917 N N . VAL A 1 120 ? 21.349 -4.608 -1.066 1.00 93.38 120 VAL A N 1
ATOM 918 C CA . VAL A 1 120 ? 22.271 -4.604 -2.213 1.00 93.38 120 VAL A CA 1
ATOM 919 C C . VAL A 1 120 ? 23.592 -5.298 -1.875 1.00 93.38 120 VAL A C 1
ATOM 921 O O . VAL A 1 120 ? 24.166 -5.968 -2.731 1.00 93.38 120 VAL A O 1
ATOM 924 N N . GLY A 1 121 ? 24.073 -5.160 -0.638 1.00 96.00 121 GLY A N 1
ATOM 925 C CA . GLY A 1 121 ? 25.281 -5.841 -0.173 1.00 96.00 121 GLY A CA 1
ATOM 926 C C . GLY A 1 121 ? 25.123 -7.362 -0.077 1.00 96.00 121 GLY A C 1
ATOM 927 O O . GLY A 1 121 ? 26.030 -8.093 -0.469 1.00 96.00 121 GLY A O 1
ATOM 928 N N . GLU A 1 122 ? 23.983 -7.843 0.423 1.00 96.12 122 GLU A N 1
ATOM 929 C CA . GLU A 1 122 ? 23.700 -9.276 0.605 1.00 96.12 122 GLU A CA 1
ATOM 930 C C . GLU A 1 122 ? 23.185 -9.957 -0.672 1.00 96.12 122 GLU A C 1
ATOM 932 O O . GLU A 1 122 ? 23.474 -11.129 -0.919 1.00 96.12 122 GLU A O 1
ATOM 937 N N . HIS A 1 123 ? 22.446 -9.218 -1.499 1.00 91.31 123 HIS A N 1
ATOM 938 C CA . HIS A 1 123 ? 21.810 -9.699 -2.722 1.00 91.31 123 HIS A CA 1
ATOM 939 C C . HIS A 1 123 ? 22.126 -8.781 -3.917 1.00 91.31 123 HIS A C 1
ATOM 941 O O . HIS A 1 123 ? 21.219 -8.165 -4.487 1.00 91.31 123 HIS A O 1
ATOM 947 N N . PRO A 1 124 ? 23.396 -8.702 -4.358 1.00 87.56 124 PRO A N 1
ATOM 948 C CA . PRO A 1 124 ? 23.805 -7.797 -5.435 1.00 87.56 124 PRO A CA 1
ATOM 949 C C . PRO A 1 124 ? 23.054 -8.041 -6.756 1.00 87.56 124 PRO A C 1
ATOM 951 O O . PRO A 1 124 ? 22.781 -7.094 -7.493 1.00 87.56 124 PRO A O 1
ATOM 954 N N . ASP A 1 125 ? 22.643 -9.283 -7.030 1.00 86.06 125 ASP A N 1
ATOM 955 C CA . ASP A 1 125 ? 21.899 -9.654 -8.243 1.00 86.06 125 ASP A CA 1
ATOM 956 C C . ASP A 1 125 ? 20.446 -9.138 -8.260 1.00 86.06 125 ASP A C 1
ATOM 958 O O . ASP A 1 125 ? 19.811 -9.083 -9.319 1.00 86.06 125 ASP A O 1
ATOM 962 N N . TRP A 1 126 ? 19.893 -8.755 -7.101 1.00 86.56 126 TRP A N 1
ATOM 963 C CA . TRP A 1 126 ? 18.519 -8.251 -6.994 1.00 86.56 126 TRP A CA 1
ATOM 964 C C . TRP A 1 126 ? 18.401 -6.762 -7.333 1.00 86.56 126 TRP A C 1
ATOM 966 O O . TRP A 1 126 ? 17.308 -6.306 -7.695 1.00 86.56 126 TRP A O 1
ATOM 976 N N . GLY A 1 127 ? 19.518 -6.032 -7.256 1.00 86.50 127 GLY A N 1
ATOM 977 C CA . GLY A 1 127 ? 19.578 -4.582 -7.413 1.00 86.50 127 GLY A CA 1
ATOM 978 C C . GLY A 1 127 ? 18.905 -3.817 -6.271 1.00 86.50 127 GLY A C 1
ATOM 979 O O . GLY A 1 127 ? 18.424 -4.393 -5.297 1.00 86.50 127 GLY A O 1
ATOM 980 N N . GLU A 1 128 ? 18.868 -2.492 -6.401 1.00 89.44 128 GLU A N 1
ATOM 981 C CA . GLU A 1 128 ? 18.182 -1.621 -5.442 1.00 89.44 128 GLU A CA 1
ATOM 982 C C . GLU A 1 128 ? 16.662 -1.811 -5.472 1.00 89.44 128 GLU A C 1
ATOM 984 O O . GLU A 1 128 ? 16.066 -2.065 -6.524 1.00 89.44 128 GLU A O 1
ATOM 989 N N . ALA A 1 129 ? 16.018 -1.602 -4.323 1.00 90.62 129 ALA A N 1
ATOM 990 C CA . ALA A 1 129 ? 14.570 -1.498 -4.273 1.00 90.62 129 ALA A CA 1
ATOM 991 C C . ALA A 1 129 ? 14.066 -0.266 -5.036 1.00 90.62 129 ALA A C 1
ATOM 993 O O . ALA A 1 129 ? 14.627 0.832 -4.979 1.00 90.62 129 ALA A O 1
ATOM 994 N N . THR A 1 130 ? 12.958 -0.456 -5.740 1.00 90.94 130 THR A N 1
ATOM 995 C CA . THR A 1 130 ? 12.281 0.600 -6.491 1.00 90.94 130 THR A CA 1
ATOM 996 C C . THR A 1 130 ? 11.642 1.627 -5.556 1.00 90.94 130 THR A C 1
ATOM 998 O O . THR A 1 130 ? 11.345 1.349 -4.389 1.00 90.94 130 THR A O 1
ATOM 1001 N N . ALA A 1 131 ? 11.325 2.811 -6.091 1.00 91.31 131 ALA A N 1
ATOM 1002 C CA . ALA A 1 131 ? 10.576 3.825 -5.346 1.00 91.31 131 ALA A CA 1
ATOM 1003 C C . ALA A 1 131 ? 9.253 3.295 -4.767 1.00 91.31 131 ALA A C 1
ATOM 1005 O O . ALA A 1 131 ? 8.864 3.693 -3.672 1.00 91.31 131 ALA A O 1
ATOM 1006 N N . PHE A 1 132 ? 8.554 2.407 -5.485 1.00 92.12 132 PHE A N 1
ATOM 1007 C CA . PHE A 1 132 ? 7.274 1.866 -5.026 1.00 92.12 132 PHE A CA 1
ATOM 1008 C C . PHE A 1 132 ? 7.443 0.836 -3.901 1.00 92.12 132 PHE A C 1
ATOM 1010 O O . PHE A 1 132 ? 6.698 0.878 -2.921 1.00 92.12 132 PHE A O 1
ATOM 1017 N N . GLU A 1 133 ? 8.452 -0.035 -3.990 1.00 94.94 133 GLU A N 1
ATOM 1018 C CA . GLU A 1 133 ? 8.781 -0.995 -2.927 1.00 94.94 133 GLU A CA 1
ATOM 1019 C C . GLU A 1 133 ? 9.173 -0.268 -1.630 1.00 94.94 133 GLU A C 1
ATOM 1021 O O . GLU A 1 133 ? 8.649 -0.586 -0.562 1.00 94.94 133 GLU A O 1
ATOM 1026 N N . LEU A 1 134 ? 10.018 0.767 -1.724 1.00 96.56 134 LEU A N 1
ATOM 1027 C CA . LEU A 1 134 ? 10.412 1.585 -0.571 1.00 96.56 134 LEU A CA 1
ATOM 1028 C C . LEU A 1 134 ? 9.249 2.411 -0.012 1.00 96.56 134 LEU A C 1
ATOM 1030 O O . LEU A 1 134 ? 9.085 2.490 1.202 1.00 96.56 134 LEU A O 1
ATOM 1034 N N . ALA A 1 135 ? 8.404 2.990 -0.871 1.00 97.06 135 ALA A N 1
ATOM 1035 C CA . ALA A 1 135 ? 7.210 3.715 -0.434 1.00 97.06 135 ALA A CA 1
ATOM 1036 C C . ALA A 1 135 ? 6.217 2.805 0.304 1.00 97.06 135 ALA A C 1
ATOM 1038 O O . ALA A 1 135 ? 5.591 3.234 1.273 1.00 97.06 135 ALA A O 1
ATOM 1039 N N . THR A 1 136 ? 6.081 1.557 -0.150 1.00 98.19 136 THR A N 1
ATOM 1040 C CA . THR A 1 136 ? 5.243 0.548 0.504 1.00 98.19 136 THR A CA 1
ATOM 1041 C C . THR A 1 136 ? 5.821 0.181 1.866 1.00 98.19 136 THR A C 1
ATOM 1043 O O . THR A 1 136 ? 5.110 0.245 2.867 1.00 98.19 136 THR A O 1
ATOM 1046 N N . ALA A 1 137 ? 7.121 -0.124 1.937 1.00 98.56 137 ALA A N 1
ATOM 1047 C CA . ALA A 1 137 ? 7.791 -0.407 3.204 1.00 98.56 137 ALA A CA 1
ATOM 1048 C C . ALA A 1 137 ? 7.669 0.765 4.194 1.00 98.56 137 ALA A C 1
ATOM 1050 O O . ALA A 1 137 ? 7.366 0.550 5.367 1.00 98.56 137 ALA A O 1
ATOM 1051 N N . LEU A 1 138 ? 7.808 2.004 3.709 1.00 98.75 138 LEU A N 1
ATOM 1052 C CA . LEU A 1 138 ? 7.643 3.226 4.496 1.00 98.75 138 LEU A CA 1
ATOM 1053 C C . LEU A 1 138 ? 6.236 3.354 5.076 1.00 98.75 138 LEU A C 1
ATOM 1055 O O . LEU A 1 138 ? 6.095 3.643 6.262 1.00 98.75 138 LEU A O 1
ATOM 1059 N N . ALA A 1 139 ? 5.200 3.110 4.272 1.00 98.88 139 ALA A N 1
ATOM 1060 C CA . ALA A 1 139 ? 3.818 3.144 4.740 1.00 98.88 139 ALA A CA 1
ATOM 1061 C C . ALA A 1 139 ? 3.577 2.109 5.847 1.00 98.88 139 ALA A C 1
ATOM 1063 O O . ALA A 1 139 ? 3.071 2.443 6.919 1.00 98.88 139 ALA A O 1
ATOM 1064 N N . LEU A 1 140 ? 4.003 0.865 5.613 1.00 98.88 140 LEU A N 1
ATOM 1065 C CA . LEU A 1 140 ? 3.787 -0.236 6.548 1.00 98.88 140 LEU A CA 1
ATOM 1066 C C . LEU A 1 140 ? 4.561 -0.041 7.860 1.00 98.88 140 LEU A C 1
ATOM 1068 O O . LEU A 1 140 ? 4.032 -0.310 8.946 1.00 98.88 140 LEU A O 1
ATOM 1072 N N . LEU A 1 141 ? 5.786 0.479 7.778 1.00 98.81 141 LEU A N 1
ATOM 1073 C CA . LEU A 1 141 ? 6.592 0.842 8.938 1.00 98.81 141 LEU A CA 1
ATOM 1074 C C . LEU A 1 141 ? 5.980 2.021 9.707 1.00 98.81 141 LEU A C 1
ATOM 1076 O O . LEU A 1 141 ? 5.874 1.956 10.934 1.00 98.81 141 LEU A O 1
ATOM 1080 N N . ALA A 1 142 ? 5.507 3.057 9.011 1.00 98.88 142 ALA A N 1
ATOM 1081 C CA . ALA A 1 142 ? 4.850 4.206 9.632 1.00 98.88 142 ALA A CA 1
ATOM 1082 C C . ALA A 1 142 ? 3.599 3.789 10.415 1.00 98.88 142 ALA A C 1
ATOM 1084 O O . ALA A 1 142 ? 3.432 4.184 11.568 1.00 98.88 142 ALA A O 1
ATOM 1085 N N . PHE A 1 143 ? 2.765 2.917 9.848 1.00 98.88 143 PHE A N 1
ATOM 1086 C CA . PHE A 1 143 ? 1.584 2.379 10.527 1.00 98.88 143 PHE A CA 1
ATOM 1087 C C . PHE A 1 143 ? 1.939 1.619 11.810 1.00 98.88 143 PHE A C 1
ATOM 1089 O O . PHE A 1 143 ? 1.309 1.832 12.850 1.00 98.88 143 PHE A O 1
ATOM 1096 N N . ALA A 1 144 ? 2.996 0.801 11.780 1.00 98.75 144 ALA A N 1
ATOM 1097 C CA . ALA A 1 144 ? 3.480 0.093 12.963 1.00 98.75 144 ALA A CA 1
ATOM 1098 C C . ALA A 1 144 ? 3.985 1.063 14.040 1.00 98.75 144 ALA A C 1
ATOM 1100 O O . ALA A 1 144 ? 3.639 0.927 15.216 1.00 98.75 144 ALA A O 1
ATOM 1101 N N . ARG A 1 145 ? 4.796 2.054 13.649 1.00 98.44 145 ARG A N 1
ATOM 1102 C CA . ARG A 1 145 ? 5.372 3.060 14.558 1.00 98.44 145 ARG A CA 1
ATOM 1103 C C . ARG A 1 145 ? 4.291 3.933 15.190 1.00 98.44 145 ARG A C 1
ATOM 1105 O O . ARG A 1 145 ? 4.356 4.222 16.383 1.00 98.44 145 ARG A O 1
ATOM 1112 N N . SER A 1 146 ? 3.254 4.273 14.429 1.00 98.56 146 SER A N 1
ATOM 1113 C CA . SER A 1 146 ? 2.090 5.022 14.910 1.00 98.56 146 SER A CA 1
ATOM 1114 C C . SER A 1 146 ? 1.054 4.171 15.651 1.00 98.56 146 SER A C 1
ATOM 1116 O O . SER A 1 146 ? 0.085 4.729 16.177 1.00 98.56 146 SER A O 1
ATOM 1118 N N . ARG A 1 147 ? 1.270 2.849 15.748 1.00 98.50 147 ARG A N 1
ATOM 1119 C CA . ARG A 1 147 ? 0.384 1.887 16.422 1.00 98.50 147 ARG A CA 1
ATOM 1120 C C . ARG A 1 147 ? -1.058 2.016 15.935 1.00 98.50 147 ARG A C 1
ATOM 1122 O O . ARG A 1 147 ? -1.955 2.258 16.738 1.00 98.50 147 ARG A O 1
ATOM 1129 N N . VAL A 1 148 ? -1.251 1.967 14.618 1.00 98.81 148 VAL A N 1
ATOM 1130 C CA . VAL A 1 148 ? -2.601 1.958 14.039 1.00 98.81 148 VAL A CA 1
ATOM 1131 C C . VAL A 1 148 ? -3.352 0.709 14.495 1.00 98.81 148 VAL A C 1
ATOM 1133 O O . VAL A 1 148 ? -2.753 -0.353 14.661 1.00 98.81 148 VAL A O 1
ATOM 1136 N N . ASP A 1 149 ? -4.661 0.838 14.670 1.00 98.88 149 ASP A N 1
ATOM 1137 C CA . ASP A 1 149 ? -5.533 -0.288 14.998 1.00 98.88 149 ASP A CA 1
ATOM 1138 C C . ASP A 1 149 ? -5.836 -1.129 13.754 1.00 98.88 149 ASP A C 1
ATOM 1140 O O . ASP A 1 149 ? -6.098 -2.321 13.863 1.00 98.88 149 ASP A O 1
ATOM 1144 N N . VAL A 1 150 ? -5.811 -0.509 12.568 1.00 98.88 150 VAL A N 1
ATOM 1145 C CA . VAL A 1 150 ? -6.055 -1.156 11.274 1.00 98.88 150 VAL A CA 1
ATOM 1146 C C . VAL A 1 150 ? -5.429 -0.347 10.139 1.00 98.88 150 VAL A C 1
ATOM 1148 O O . VAL A 1 150 ? -5.436 0.885 10.170 1.00 98.88 150 VAL A O 1
ATOM 1151 N N . ALA A 1 151 ? -4.907 -1.030 9.121 1.00 98.88 151 ALA A N 1
ATOM 1152 C CA . ALA A 1 151 ? -4.417 -0.405 7.894 1.00 98.88 151 ALA A CA 1
ATOM 1153 C C . ALA A 1 151 ? -5.321 -0.719 6.692 1.00 98.88 151 ALA A C 1
ATOM 1155 O O . ALA A 1 151 ? -5.659 -1.871 6.445 1.00 98.88 151 ALA A O 1
ATOM 1156 N N . VAL A 1 152 ? -5.673 0.291 5.904 1.00 98.88 152 VAL A N 1
ATOM 1157 C CA . VAL A 1 152 ? -6.332 0.145 4.604 1.00 98.88 152 VAL A CA 1
ATOM 1158 C C . VAL A 1 152 ? -5.296 0.421 3.524 1.00 98.88 152 VAL A C 1
ATOM 1160 O O . VAL A 1 152 ? -4.742 1.517 3.451 1.00 98.88 152 VAL A O 1
ATOM 1163 N N . VAL A 1 153 ? -5.005 -0.585 2.708 1.00 98.88 153 VAL A N 1
ATOM 1164 C CA . VAL A 1 153 ? -3.891 -0.561 1.761 1.00 98.88 153 VAL A CA 1
ATOM 1165 C C . VAL A 1 153 ? -4.412 -0.757 0.346 1.00 98.88 153 VAL A C 1
ATOM 1167 O O . VAL A 1 153 ? -4.993 -1.791 0.026 1.00 98.88 153 VAL A O 1
ATOM 1170 N N . GLU A 1 154 ? -4.216 0.242 -0.508 1.00 98.62 154 GLU A N 1
ATOM 1171 C CA . GLU A 1 154 ? -4.483 0.160 -1.942 1.00 98.62 154 GLU A CA 1
ATOM 1172 C C . GLU A 1 154 ? -3.293 -0.463 -2.683 1.00 98.62 154 GLU A C 1
ATOM 1174 O O . GLU A 1 154 ? -2.145 -0.065 -2.493 1.00 98.62 154 GLU A O 1
ATOM 1179 N N . VAL A 1 155 ? -3.589 -1.410 -3.574 1.00 97.25 155 VAL A N 1
ATOM 1180 C CA . VAL A 1 155 ? -2.635 -1.967 -4.541 1.00 97.25 155 VAL A CA 1
ATOM 1181 C C . VAL A 1 155 ? -2.229 -0.908 -5.563 1.00 97.25 1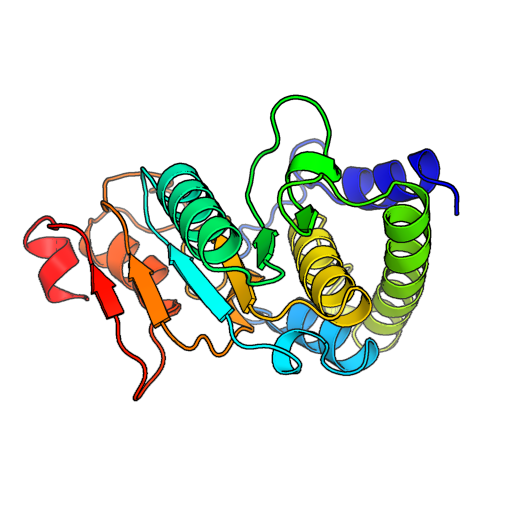55 VAL A C 1
ATOM 1183 O O . VAL A 1 155 ? -3.095 -0.241 -6.136 1.00 97.25 155 VAL A O 1
ATOM 1186 N N . GLY A 1 156 ? -0.932 -0.821 -5.871 1.00 91.38 156 GLY A N 1
ATOM 1187 C CA . GLY A 1 156 ? -0.421 0.045 -6.933 1.00 91.38 156 GLY A CA 1
ATOM 1188 C C . GLY A 1 156 ? -0.812 -0.458 -8.322 1.00 91.38 156 GLY A C 1
ATOM 1189 O O . GLY A 1 156 ? -1.563 0.203 -9.043 1.00 91.38 156 GLY A O 1
ATOM 1190 N N . LEU A 1 157 ? -0.335 -1.648 -8.696 1.00 88.19 157 LEU A N 1
ATOM 1191 C CA . LEU A 1 157 ? -0.572 -2.253 -10.006 1.00 88.19 157 LEU A CA 1
ATOM 1192 C C . LEU A 1 157 ? -0.775 -3.770 -9.913 1.00 88.19 157 LEU A C 1
ATOM 1194 O O . LEU A 1 157 ? -0.006 -4.488 -9.287 1.00 88.19 157 LEU A O 1
ATOM 1198 N N . GLY A 1 158 ? -1.796 -4.279 -10.605 1.00 90.94 158 GLY A N 1
ATOM 1199 C CA . GLY A 1 158 ? -2.104 -5.711 -10.603 1.00 90.94 158 GLY A CA 1
ATOM 1200 C C . GLY A 1 158 ? -2.612 -6.170 -9.237 1.00 90.94 158 GLY A C 1
ATOM 1201 O O . GLY A 1 158 ? -3.739 -5.831 -8.870 1.00 90.94 158 GLY A O 1
ATOM 1202 N N . GLY A 1 159 ? -1.786 -6.932 -8.523 1.00 93.94 159 GLY A N 1
ATOM 1203 C CA . GLY A 1 159 ? -2.064 -7.474 -7.192 1.00 93.94 159 GLY A CA 1
ATOM 1204 C C . GLY A 1 159 ? -1.043 -8.539 -6.796 1.00 93.94 159 GLY A C 1
ATOM 1205 O O . GLY A 1 159 ? -0.309 -8.363 -5.834 1.00 93.94 159 GLY A O 1
ATOM 1206 N N . ARG A 1 160 ? -0.932 -9.613 -7.583 1.00 94.00 160 ARG A N 1
ATOM 1207 C CA . ARG A 1 160 ? -0.101 -10.797 -7.307 1.00 94.00 160 ARG A CA 1
ATOM 1208 C C . ARG A 1 160 ? 1.360 -10.470 -6.997 1.00 94.00 160 ARG A C 1
ATOM 1210 O O . ARG A 1 160 ? 1.888 -10.999 -6.023 1.00 94.00 160 ARG A O 1
ATOM 1217 N N . LEU A 1 161 ? 1.983 -9.607 -7.798 1.00 91.69 161 LEU A N 1
ATOM 1218 C CA . LEU A 1 161 ? 3.382 -9.179 -7.640 1.00 91.69 161 LEU A CA 1
ATOM 1219 C C . LEU A 1 161 ? 3.514 -7.711 -7.204 1.00 91.69 161 LEU A C 1
ATOM 1221 O O . LEU A 1 161 ? 4.590 -7.130 -7.303 1.00 91.69 161 LEU A O 1
ATOM 1225 N N . ASP A 1 162 ? 2.430 -7.094 -6.734 1.00 93.94 162 ASP A N 1
ATOM 1226 C CA . ASP A 1 162 ? 2.495 -5.739 -6.193 1.00 93.94 162 ASP A CA 1
ATOM 1227 C C . ASP A 1 162 ? 3.208 -5.747 -4.836 1.00 93.94 162 ASP A C 1
ATOM 1229 O O . ASP A 1 162 ? 2.935 -6.617 -4.011 1.00 93.94 162 ASP A O 1
ATOM 1233 N N . ALA A 1 163 ? 4.066 -4.759 -4.564 1.00 94.56 163 ALA A N 1
ATOM 1234 C CA . ALA A 1 163 ? 4.816 -4.673 -3.306 1.00 94.56 163 ALA A CA 1
ATOM 1235 C C . ALA A 1 163 ? 3.914 -4.750 -2.057 1.00 94.56 163 ALA A C 1
ATOM 1237 O O . ALA A 1 163 ? 4.331 -5.249 -1.014 1.00 94.56 163 ALA A O 1
ATOM 1238 N N . THR A 1 164 ? 2.656 -4.308 -2.154 1.00 97.69 164 THR A N 1
ATOM 1239 C CA . THR A 1 164 ? 1.689 -4.393 -1.050 1.00 97.69 164 THR A CA 1
ATOM 1240 C C . THR A 1 164 ? 1.232 -5.827 -0.744 1.00 97.69 164 THR A C 1
ATOM 1242 O O . THR A 1 164 ? 0.732 -6.090 0.348 1.00 97.69 164 THR A O 1
ATOM 1245 N N . ASN A 1 165 ? 1.439 -6.795 -1.643 1.00 97.75 165 ASN A N 1
ATOM 1246 C CA . ASN A 1 165 ? 0.998 -8.188 -1.484 1.00 97.75 165 ASN A CA 1
ATOM 1247 C C . ASN A 1 165 ? 1.845 -9.040 -0.524 1.00 97.75 165 ASN A C 1
ATOM 1249 O O . ASN A 1 165 ? 1.589 -10.233 -0.345 1.00 97.75 165 ASN A O 1
ATOM 1253 N N . VAL A 1 166 ? 2.794 -8.411 0.166 1.00 97.25 166 VAL A N 1
ATOM 1254 C CA . VAL A 1 166 ? 3.430 -8.927 1.390 1.00 97.25 166 VAL A CA 1
ATOM 1255 C C . VAL A 1 166 ? 2.453 -9.034 2.572 1.00 97.25 166 VAL A C 1
ATOM 1257 O O . VAL A 1 166 ? 2.735 -9.729 3.546 1.00 97.25 166 VAL A O 1
ATOM 1260 N N . LEU A 1 167 ? 1.295 -8.369 2.492 1.00 97.94 167 LEU A N 1
ATOM 1261 C CA . LEU A 1 167 ? 0.264 -8.390 3.527 1.00 97.94 167 LEU A CA 1
ATOM 1262 C C . LEU A 1 167 ? -0.449 -9.745 3.639 1.00 97.94 167 LEU A C 1
ATOM 1264 O O . LEU A 1 167 ? -0.690 -10.445 2.652 1.00 97.94 167 LEU A O 1
ATOM 1268 N N . LEU A 1 168 ? -0.889 -10.066 4.856 1.00 97.56 168 LEU A N 1
ATOM 1269 C CA . LEU A 1 168 ? -1.873 -11.115 5.140 1.00 97.56 168 LEU A CA 1
ATOM 1270 C C . LEU A 1 168 ? -3.148 -10.457 5.691 1.00 97.56 168 LEU A C 1
ATOM 1272 O O . LEU A 1 168 ? -3.350 -10.463 6.907 1.00 97.56 168 LEU A O 1
ATOM 1276 N N . PRO A 1 169 ? -3.974 -9.838 4.826 1.00 98.06 169 PRO A N 1
ATOM 1277 C CA . PRO A 1 169 ? -5.088 -9.015 5.269 1.00 98.06 169 PRO A CA 1
ATOM 1278 C C . PRO A 1 169 ? -6.192 -9.830 5.945 1.00 98.06 169 PRO A C 1
ATOM 1280 O O . PRO A 1 169 ? -6.387 -11.014 5.668 1.00 98.06 169 PRO A O 1
ATOM 1283 N N . GLU A 1 170 ? -6.953 -9.157 6.804 1.00 98.38 170 GLU A N 1
ATOM 1284 C CA . GLU A 1 170 ? -8.183 -9.689 7.390 1.00 98.38 170 GLU A CA 1
ATOM 1285 C C . GLU A 1 170 ? -9.292 -9.789 6.339 1.00 98.38 170 GLU A C 1
ATOM 1287 O O . GLU A 1 170 ? -10.101 -10.710 6.390 1.00 98.38 170 GLU A O 1
ATOM 1292 N N . VAL A 1 171 ? -9.307 -8.866 5.371 1.00 98.38 171 VAL A N 1
ATOM 1293 C CA . VAL A 1 171 ? -10.253 -8.835 4.248 1.00 98.38 171 VAL A CA 1
ATOM 1294 C C . VAL A 1 171 ? -9.531 -8.349 2.992 1.00 98.38 171 VAL A C 1
ATOM 1296 O O . VAL A 1 171 ? -8.825 -7.338 3.030 1.00 98.38 171 VAL A O 1
ATOM 1299 N N . ALA A 1 172 ? -9.740 -9.028 1.866 1.00 98.62 172 ALA A N 1
ATOM 1300 C CA . ALA A 1 172 ? -9.389 -8.500 0.550 1.00 98.62 172 ALA A CA 1
ATOM 1301 C C . ALA A 1 172 ? -10.625 -7.871 -0.109 1.00 98.62 172 ALA A C 1
ATOM 1303 O O . ALA A 1 172 ? -11.740 -8.372 0.042 1.00 98.62 172 ALA A O 1
ATOM 1304 N N . ALA A 1 173 ? -10.435 -6.791 -0.860 1.00 98.56 173 ALA A N 1
ATOM 1305 C CA . ALA A 1 173 ? -11.479 -6.169 -1.659 1.00 98.56 173 ALA A CA 1
ATOM 1306 C C . ALA A 1 173 ? -11.028 -6.028 -3.115 1.00 98.56 173 ALA A C 1
ATOM 1308 O O . ALA A 1 173 ? -9.946 -5.507 -3.381 1.00 98.56 173 ALA A O 1
ATOM 1309 N N . ILE A 1 174 ? -11.867 -6.456 -4.057 1.00 98.44 174 ILE A N 1
ATOM 1310 C CA . ILE A 1 174 ? -11.644 -6.261 -5.492 1.00 98.44 174 ILE A CA 1
ATOM 1311 C C . ILE A 1 174 ? -12.751 -5.351 -6.022 1.00 98.44 174 ILE A C 1
ATOM 1313 O O . ILE A 1 174 ? -13.922 -5.722 -6.093 1.00 98.44 174 ILE A O 1
ATOM 1317 N N . THR A 1 175 ? -12.380 -4.128 -6.395 1.00 98.06 175 THR A N 1
ATOM 1318 C CA . THR A 1 175 ? -13.292 -3.197 -7.065 1.00 98.06 175 THR A CA 1
ATOM 1319 C C . THR A 1 175 ? -13.471 -3.592 -8.538 1.00 98.06 175 THR A C 1
ATOM 1321 O O . THR A 1 175 ? -13.031 -4.657 -8.970 1.00 98.06 175 THR A O 1
ATOM 1324 N N . SER A 1 176 ? -14.135 -2.759 -9.344 1.00 96.94 176 SER A N 1
ATOM 1325 C CA . SER A 1 176 ? -14.378 -3.076 -10.761 1.00 96.94 176 SER A CA 1
ATOM 1326 C C . SER A 1 176 ? -13.097 -3.448 -11.525 1.00 96.94 176 SER A C 1
ATOM 1328 O O . SER A 1 176 ? -12.094 -2.721 -11.467 1.00 96.94 176 SER A O 1
ATOM 1330 N N . ILE A 1 177 ? -13.143 -4.557 -12.265 1.00 96.69 177 ILE A N 1
ATOM 1331 C CA . ILE A 1 177 ? -12.101 -4.979 -13.204 1.00 96.69 177 ILE A CA 1
ATOM 1332 C C . ILE A 1 177 ? -12.510 -4.600 -14.624 1.00 96.69 177 ILE A C 1
ATOM 1334 O O . ILE A 1 177 ? -13.617 -4.868 -15.077 1.00 96.69 177 ILE A O 1
ATOM 1338 N N . SER A 1 178 ? -11.588 -3.958 -15.330 1.00 93.88 178 SER A N 1
ATOM 1339 C CA . SER A 1 178 ? -11.714 -3.585 -16.739 1.00 93.88 178 SER A CA 1
ATOM 1340 C C . SER A 1 178 ? -10.340 -3.580 -17.403 1.00 93.88 178 SER A C 1
ATOM 1342 O O . SER A 1 178 ? -9.318 -3.627 -16.709 1.00 93.88 178 SER A O 1
ATOM 1344 N N . TYR A 1 179 ? -10.332 -3.518 -18.736 1.00 92.00 179 TYR A N 1
ATOM 1345 C CA . TYR A 1 179 ? -9.123 -3.403 -19.547 1.00 92.00 179 TYR A CA 1
ATOM 1346 C C . TYR A 1 179 ? -8.329 -2.147 -19.171 1.00 92.00 179 TYR A C 1
ATOM 1348 O O . TYR A 1 179 ? -8.742 -1.024 -19.453 1.00 92.00 179 TYR A O 1
ATOM 1356 N N . ASP A 1 180 ? -7.190 -2.352 -18.518 1.00 85.50 180 ASP A N 1
ATOM 1357 C CA . ASP A 1 180 ? -6.233 -1.318 -18.133 1.00 85.50 180 ASP A CA 1
ATOM 1358 C C . ASP A 1 180 ? -4.865 -1.985 -17.966 1.00 85.50 180 ASP A C 1
ATOM 1360 O O . ASP A 1 180 ? -4.791 -3.151 -17.572 1.00 85.50 180 ASP A O 1
ATOM 1364 N N . HIS A 1 181 ? -3.789 -1.270 -18.289 1.00 82.12 181 HIS A N 1
ATOM 1365 C CA . HIS A 1 181 ? -2.423 -1.809 -18.284 1.00 82.12 181 HIS A CA 1
ATOM 1366 C C . HIS A 1 181 ? -2.265 -3.153 -19.027 1.00 82.12 181 HIS A C 1
ATOM 1368 O O . HIS A 1 181 ? -1.518 -4.025 -18.586 1.00 82.12 181 HIS A O 1
ATOM 1374 N N . ILE A 1 182 ? -2.938 -3.324 -20.172 1.00 85.12 182 ILE A N 1
ATOM 1375 C CA . ILE A 1 182 ? -2.988 -4.601 -20.912 1.00 85.12 182 ILE A CA 1
ATOM 1376 C C . ILE A 1 182 ? -1.614 -5.131 -21.354 1.00 85.12 182 ILE A C 1
ATOM 1378 O O . ILE A 1 182 ? -1.415 -6.330 -21.501 1.00 85.12 182 ILE A O 1
ATOM 1382 N N . GLN A 1 183 ? -0.641 -4.232 -21.531 1.00 79.12 183 GLN A N 1
ATOM 1383 C CA . GLN A 1 183 ? 0.741 -4.586 -21.869 1.00 79.12 183 GLN A CA 1
ATOM 1384 C C . GLN A 1 183 ? 1.489 -5.248 -20.702 1.00 79.12 183 GLN A C 1
ATOM 1386 O O . GLN A 1 183 ? 2.523 -5.867 -20.918 1.00 79.12 183 GLN A O 1
ATOM 1391 N N . ILE A 1 184 ? 0.981 -5.099 -19.475 1.00 77.19 184 ILE A N 1
ATOM 1392 C CA . ILE A 1 184 ? 1.613 -5.574 -18.241 1.00 77.19 184 ILE A CA 1
ATOM 1393 C C . ILE A 1 184 ? 0.791 -6.702 -17.608 1.00 77.19 184 ILE A C 1
ATOM 1395 O O . ILE A 1 184 ? 1.354 -7.700 -17.176 1.00 77.19 184 ILE A O 1
ATOM 1399 N N . LEU A 1 185 ? -0.534 -6.540 -17.542 1.00 82.75 185 LEU A N 1
ATOM 1400 C CA . LEU A 1 185 ? -1.434 -7.435 -16.803 1.00 82.75 185 LEU A CA 1
ATOM 1401 C C . LEU A 1 185 ? -2.109 -8.501 -17.677 1.00 82.75 185 LEU A C 1
ATOM 1403 O O . LEU A 1 185 ? -2.779 -9.381 -17.142 1.00 82.75 185 LEU A O 1
ATOM 1407 N N . GLY A 1 186 ? -1.957 -8.414 -18.999 1.00 86.75 186 GLY A N 1
ATOM 1408 C CA . GLY A 1 186 ? -2.568 -9.326 -19.960 1.00 86.75 186 GLY A CA 1
ATOM 1409 C C . GLY A 1 186 ? -3.604 -8.663 -20.864 1.00 86.75 186 GLY A C 1
ATOM 1410 O O . GLY A 1 186 ? -4.079 -7.551 -20.633 1.00 86.75 186 GLY A O 1
ATOM 1411 N N . SER A 1 187 ? -3.944 -9.374 -21.929 1.00 91.50 187 SER A N 1
ATOM 1412 C CA . SER A 1 187 ? -4.799 -8.901 -23.020 1.00 91.50 187 SER A CA 1
ATOM 1413 C C . SER A 1 187 ? -6.285 -9.219 -22.828 1.00 91.50 187 SER A C 1
ATOM 1415 O O . SER A 1 187 ? -7.118 -8.725 -23.585 1.00 91.50 187 SER A O 1
ATOM 1417 N N . THR A 1 188 ? -6.619 -10.015 -21.812 1.00 94.81 188 THR A N 1
ATOM 1418 C CA . THR A 1 188 ? -7.976 -10.497 -21.511 1.00 94.81 188 THR A CA 1
ATOM 1419 C C . THR A 1 188 ? -8.418 -10.092 -20.102 1.00 94.81 188 THR A C 1
ATOM 1421 O O . THR A 1 188 ? -7.582 -9.835 -19.228 1.00 94.81 188 THR A O 1
ATOM 1424 N N . LEU A 1 189 ? -9.731 -10.039 -19.839 1.00 94.94 189 LEU A N 1
ATOM 1425 C CA . LEU A 1 189 ? -10.216 -9.737 -18.486 1.00 94.94 189 LEU A CA 1
ATOM 1426 C C . LEU A 1 189 ? -9.862 -10.859 -17.508 1.00 94.94 189 LEU A C 1
ATOM 1428 O O . LEU A 1 189 ? -9.598 -10.561 -16.346 1.00 94.94 189 LEU A O 1
ATOM 1432 N N . ALA A 1 190 ? -9.799 -12.112 -17.967 1.00 96.06 190 ALA A N 1
ATOM 1433 C CA . ALA A 1 190 ? -9.365 -13.241 -17.150 1.00 96.06 190 ALA A CA 1
ATOM 1434 C C . ALA A 1 190 ? -7.903 -13.102 -16.686 1.00 96.06 190 ALA A C 1
ATOM 1436 O O . ALA A 1 190 ? -7.592 -13.369 -15.525 1.00 96.06 190 ALA A O 1
ATOM 1437 N N . GLU A 1 191 ? -6.993 -12.668 -17.565 1.00 94.50 191 GLU A N 1
ATOM 1438 C CA . GLU A 1 191 ? -5.587 -12.434 -17.203 1.00 94.50 191 GLU A CA 1
ATOM 1439 C C . GLU A 1 191 ? -5.451 -11.283 -16.200 1.00 94.50 191 GLU A C 1
ATOM 1441 O O . GLU A 1 191 ? -4.830 -11.445 -15.147 1.00 94.50 191 GLU A O 1
ATOM 1446 N N . ILE A 1 192 ? -6.129 -10.162 -16.463 1.00 95.44 192 ILE A N 1
ATOM 1447 C CA . ILE A 1 192 ? -6.142 -9.005 -15.559 1.00 95.44 192 ILE A CA 1
ATOM 1448 C C . ILE A 1 192 ? -6.748 -9.386 -14.199 1.00 95.44 192 ILE A C 1
ATOM 1450 O O . ILE A 1 192 ? -6.258 -8.952 -13.149 1.00 95.44 192 ILE A O 1
ATOM 1454 N N . ALA A 1 193 ? -7.808 -10.198 -14.199 1.00 96.56 193 ALA A N 1
ATOM 1455 C CA . ALA A 1 193 ? -8.429 -10.711 -12.987 1.00 96.56 193 ALA A CA 1
ATOM 1456 C C . ALA A 1 193 ? -7.490 -11.626 -12.210 1.00 96.56 193 ALA A C 1
ATOM 1458 O O . ALA A 1 193 ? -7.391 -11.463 -11.000 1.00 96.56 193 ALA A O 1
ATOM 1459 N N . ARG A 1 194 ? -6.730 -12.503 -12.877 1.00 96.06 194 ARG A N 1
ATOM 1460 C CA . ARG A 1 194 ? -5.741 -13.374 -12.223 1.00 96.06 194 ARG A CA 1
ATOM 1461 C C . ARG A 1 194 ? -4.677 -12.567 -11.483 1.00 96.06 194 ARG A C 1
ATOM 1463 O O . ARG A 1 194 ? -4.328 -12.907 -10.355 1.00 96.06 194 ARG A O 1
ATOM 1470 N N . GLU A 1 195 ? -4.191 -11.481 -12.082 1.00 94.94 195 GLU A N 1
ATOM 1471 C CA . GLU A 1 195 ? -3.238 -10.591 -11.414 1.00 94.94 195 GLU A CA 1
ATOM 1472 C C . GLU A 1 195 ? -3.850 -9.922 -10.179 1.00 94.94 195 GLU A C 1
ATOM 1474 O O . GLU A 1 195 ? -3.231 -9.896 -9.116 1.00 94.94 195 GLU A O 1
ATOM 1479 N N . LYS A 1 196 ? -5.083 -9.418 -10.275 1.00 96.00 196 LYS A N 1
ATOM 1480 C CA . LYS A 1 196 ? -5.761 -8.739 -9.156 1.00 96.00 196 LYS A CA 1
ATOM 1481 C C . LYS A 1 196 ? -6.178 -9.704 -8.047 1.00 96.00 196 LYS A C 1
ATOM 1483 O O . LYS A 1 196 ? -6.012 -9.384 -6.876 1.00 96.00 196 LYS A O 1
ATOM 1488 N N . ALA A 1 197 ? -6.647 -10.896 -8.404 1.00 97.00 197 ALA A N 1
ATOM 1489 C CA . ALA A 1 197 ? -7.013 -11.973 -7.489 1.00 97.00 197 ALA A CA 1
ATOM 1490 C C . ALA A 1 197 ? -5.821 -12.480 -6.660 1.00 97.00 197 ALA A C 1
ATOM 1492 O O . ALA A 1 197 ? -6.017 -13.095 -5.618 1.00 97.00 197 ALA A O 1
ATOM 1493 N N . GLY A 1 198 ? -4.583 -12.157 -7.049 1.00 96.69 198 GLY A N 1
ATOM 1494 C CA . GLY A 1 198 ? -3.384 -12.501 -6.283 1.00 96.69 198 GLY A CA 1
ATOM 1495 C C . GLY A 1 198 ? -3.315 -11.915 -4.865 1.00 96.69 198 GLY A C 1
ATOM 1496 O O . GLY A 1 198 ? -2.474 -12.360 -4.083 1.00 96.69 198 GLY A O 1
ATOM 1497 N N . ILE A 1 199 ? -4.181 -10.954 -4.513 1.00 97.88 199 ILE A N 1
ATOM 1498 C CA . ILE A 1 199 ? -4.308 -10.456 -3.132 1.00 97.88 199 ILE A CA 1
ATOM 1499 C C . ILE A 1 199 ? -5.232 -11.310 -2.250 1.00 97.88 199 ILE A C 1
ATOM 1501 O O . ILE A 1 199 ? -5.240 -11.143 -1.030 1.00 97.88 199 ILE A O 1
ATOM 1505 N N . ILE A 1 200 ? -6.010 -12.226 -2.838 1.00 98.00 200 ILE A N 1
ATOM 1506 C CA . ILE A 1 200 ? -6.895 -13.135 -2.104 1.00 98.00 200 ILE A CA 1
ATOM 1507 C C . ILE A 1 200 ? -6.027 -14.135 -1.337 1.00 98.00 200 ILE A C 1
ATOM 1509 O O . ILE A 1 200 ? -5.165 -14.801 -1.912 1.00 98.00 200 ILE A O 1
ATOM 1513 N N . LYS A 1 201 ? -6.250 -14.252 -0.024 1.00 97.50 201 LYS A N 1
ATOM 1514 C CA . LYS A 1 201 ? -5.511 -15.177 0.846 1.00 97.50 201 LYS A CA 1
ATOM 1515 C C . LYS A 1 201 ? -6.431 -16.280 1.359 1.00 97.50 201 LYS A C 1
ATOM 1517 O O . LYS A 1 201 ? -7.587 -16.037 1.698 1.00 97.50 201 LYS A O 1
ATOM 1522 N N . GLN A 1 202 ? -5.908 -17.502 1.427 1.00 96.44 202 GLN A N 1
ATOM 1523 C CA . GLN A 1 202 ? -6.669 -18.674 1.855 1.00 96.44 202 GLN A CA 1
ATOM 1524 C C . GLN A 1 202 ? -7.282 -18.464 3.248 1.00 96.44 202 GLN A C 1
ATOM 1526 O O . GLN A 1 202 ? -6.604 -18.031 4.177 1.00 96.44 202 GLN A O 1
ATOM 1531 N N . GLY A 1 203 ? -8.571 -18.784 3.387 1.00 96.38 203 GLY A N 1
ATOM 1532 C CA . GLY A 1 203 ? -9.302 -18.646 4.649 1.00 96.38 203 GLY A CA 1
ATOM 1533 C C . GLY A 1 203 ? -9.641 -17.204 5.044 1.00 96.38 203 GLY A C 1
ATOM 1534 O O . GLY A 1 203 ? -10.181 -16.999 6.129 1.00 96.38 203 GLY A O 1
ATOM 1535 N N . ARG A 1 204 ? -9.350 -16.210 4.192 1.00 97.69 204 ARG A N 1
ATOM 1536 C CA . ARG A 1 204 ? -9.719 -14.805 4.407 1.00 97.69 204 ARG A CA 1
ATOM 1537 C C . ARG A 1 204 ? -10.906 -14.419 3.516 1.00 97.69 204 ARG A C 1
ATOM 1539 O O . ARG A 1 204 ? -10.950 -14.839 2.361 1.00 97.69 204 ARG A O 1
ATOM 1546 N N . PRO A 1 205 ? -11.872 -13.638 4.025 1.00 98.31 205 PRO A N 1
ATOM 1547 C CA . PRO A 1 205 ? -12.997 -13.162 3.232 1.00 98.31 205 PRO A CA 1
ATOM 1548 C C . PRO A 1 205 ? -12.556 -12.235 2.094 1.00 98.31 205 PRO A C 1
ATOM 1550 O O . PRO A 1 205 ? -11.604 -11.456 2.212 1.00 98.31 205 PRO A O 1
ATOM 1553 N N . LEU A 1 206 ? -13.332 -12.290 1.015 1.00 98.31 206 LEU A N 1
ATOM 1554 C CA . LEU A 1 206 ? -13.244 -11.403 -0.133 1.00 98.31 206 LEU A CA 1
ATOM 1555 C C . LEU A 1 206 ? -14.545 -10.605 -0.266 1.00 98.31 206 LEU A C 1
ATOM 1557 O O . LEU A 1 206 ? -15.636 -11.167 -0.181 1.00 98.31 206 LEU A O 1
ATOM 1561 N N . VAL A 1 207 ? -14.422 -9.309 -0.546 1.00 98.25 207 VAL A N 1
ATOM 1562 C CA . VAL A 1 207 ? -15.522 -8.458 -1.010 1.00 98.25 207 VAL A CA 1
ATOM 1563 C C . VAL A 1 207 ? -15.248 -8.053 -2.455 1.00 98.25 207 VAL A C 1
ATOM 1565 O O . VAL A 1 207 ? -14.255 -7.388 -2.736 1.00 98.25 207 VAL A O 1
ATOM 1568 N N . SER A 1 208 ? -16.125 -8.433 -3.380 1.00 97.88 208 SER A N 1
ATOM 1569 C CA . SER A 1 208 ? -15.994 -8.075 -4.795 1.00 97.88 208 SER A CA 1
ATOM 1570 C C . SER A 1 208 ? -17.137 -7.161 -5.227 1.00 97.88 208 SER A C 1
ATOM 1572 O O . SER A 1 208 ? -18.293 -7.386 -4.864 1.00 97.88 208 SER A O 1
ATOM 1574 N N . ALA A 1 209 ? -16.824 -6.126 -6.006 1.00 97.00 209 ALA A N 1
ATOM 1575 C CA . ALA A 1 209 ? -17.836 -5.424 -6.791 1.00 97.00 209 ALA A CA 1
ATOM 1576 C C . ALA A 1 209 ? -18.395 -6.360 -7.886 1.00 97.00 209 ALA A C 1
ATOM 1578 O O . ALA A 1 209 ? -17.724 -7.328 -8.238 1.00 97.00 209 ALA A O 1
ATOM 1579 N N . PRO A 1 210 ? -19.575 -6.085 -8.474 1.00 96.75 210 PRO A N 1
ATOM 1580 C CA . PRO A 1 210 ? -20.036 -6.826 -9.647 1.00 96.75 210 PRO A CA 1
ATOM 1581 C C . PRO A 1 210 ? -18.977 -6.822 -10.756 1.00 96.75 210 PRO A C 1
ATOM 1583 O O . PRO A 1 210 ? -18.424 -5.766 -11.079 1.00 96.75 210 PRO A O 1
ATOM 1586 N N . GLN A 1 211 ? -18.695 -7.994 -11.325 1.00 97.56 211 GLN A N 1
ATOM 1587 C CA . GLN A 1 211 ? -17.658 -8.172 -12.341 1.00 97.56 211 GLN A CA 1
ATOM 1588 C C . GLN A 1 211 ? -18.258 -8.572 -13.690 1.00 97.56 211 GLN A C 1
ATOM 1590 O O . GLN A 1 211 ? -19.400 -9.017 -13.792 1.00 97.56 211 GLN A O 1
ATOM 1595 N N . HIS A 1 212 ? -17.463 -8.421 -14.750 1.00 95.50 212 HIS A N 1
ATOM 1596 C CA . HIS A 1 212 ? -17.755 -9.095 -16.011 1.00 95.50 212 HIS A CA 1
ATOM 1597 C C . HIS A 1 212 ? -17.632 -10.616 -15.824 1.00 95.50 212 HIS A C 1
ATOM 1599 O O . HIS A 1 212 ? -16.707 -11.035 -15.124 1.00 95.50 212 HIS A O 1
ATOM 1605 N N . PRO A 1 213 ? -18.456 -11.442 -16.501 1.00 96.94 213 PRO A N 1
ATOM 1606 C CA . PRO A 1 213 ? -18.444 -12.899 -16.317 1.00 96.94 213 PRO A CA 1
ATOM 1607 C C . PRO A 1 213 ? -17.060 -13.545 -16.474 1.00 96.94 213 PRO A C 1
ATOM 1609 O O . PRO A 1 213 ? -16.722 -14.490 -15.772 1.00 96.94 213 PRO A O 1
ATOM 1612 N N . GLU A 1 214 ? -16.234 -13.010 -17.374 1.00 95.94 214 GLU A N 1
ATOM 1613 C CA . GLU A 1 214 ? -14.870 -13.487 -17.611 1.00 95.94 214 GLU A CA 1
ATOM 1614 C C . GLU A 1 214 ? -13.932 -13.252 -16.413 1.00 95.94 214 GLU A C 1
ATOM 1616 O O . GLU A 1 214 ? -13.124 -14.115 -16.082 1.00 95.94 214 GLU A O 1
ATOM 1621 N N . ALA A 1 215 ? -14.049 -12.100 -15.747 1.00 96.25 215 ALA A N 1
ATOM 1622 C CA . ALA A 1 215 ? -13.282 -11.793 -14.543 1.00 96.25 215 ALA A CA 1
ATOM 1623 C C . ALA A 1 215 ? -13.858 -12.510 -13.313 1.00 96.25 215 ALA A C 1
ATOM 1625 O O . ALA A 1 215 ? -13.102 -12.977 -12.467 1.00 96.25 215 ALA A O 1
ATOM 1626 N N . GLU A 1 216 ? -15.188 -12.621 -13.233 1.00 96.38 216 GLU A N 1
ATOM 1627 C CA . GLU A 1 216 ? -15.893 -13.326 -12.159 1.00 96.38 216 GLU A CA 1
ATOM 1628 C C . GLU A 1 216 ? -15.518 -14.807 -12.106 1.00 96.38 216 GLU A C 1
ATOM 1630 O O . GLU A 1 216 ? -15.318 -15.341 -11.028 1.00 96.38 216 GLU A O 1
ATOM 1635 N N . ALA A 1 217 ? -15.326 -15.460 -13.256 1.00 96.69 217 ALA A N 1
ATOM 1636 C CA . ALA A 1 217 ? -14.906 -16.861 -13.308 1.00 96.69 217 ALA A CA 1
ATOM 1637 C C . ALA A 1 217 ? -13.495 -17.125 -12.733 1.00 96.69 217 ALA A C 1
ATOM 1639 O O . ALA A 1 217 ? -13.132 -18.284 -12.527 1.00 96.69 217 ALA A O 1
ATOM 1640 N N . VAL A 1 218 ? -12.685 -16.080 -12.524 1.00 96.12 218 VAL A N 1
ATOM 1641 C CA . VAL A 1 218 ? -11.318 -16.172 -11.981 1.00 96.12 218 VAL A CA 1
ATOM 1642 C C . VAL A 1 218 ? -11.259 -15.856 -10.484 1.00 96.12 218 VAL A C 1
ATOM 1644 O O . VAL A 1 218 ? -10.344 -16.332 -9.810 1.00 96.12 2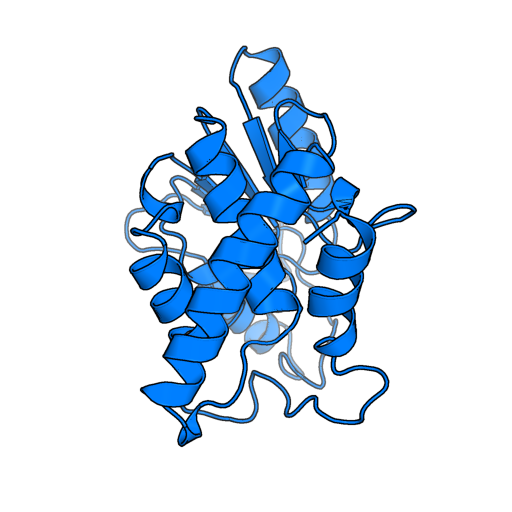18 VAL A O 1
ATOM 1647 N N . ILE A 1 219 ? -12.187 -15.033 -9.991 1.00 91.81 219 ILE A N 1
ATOM 1648 C CA . ILE A 1 219 ? -12.240 -14.525 -8.612 1.00 91.81 219 ILE A CA 1
ATOM 1649 C C . ILE A 1 219 ? -12.984 -15.508 -7.709 1.00 91.81 219 ILE A C 1
ATOM 1651 O O . ILE A 1 219 ? -12.446 -15.792 -6.614 1.00 91.81 219 ILE A O 1
#

Sequence (219 aa):
MDYLEALRYLSERSGYDRGFVSNPFEREGIGLERTAWILRAAGNPERRYPSVHVAGTKGKGSTAACLASVLGAAGYRVGLYTSPHLHTFRERIQISGQPINPELFAELTAELADANAALVGEHPDWGEATAFELATALALLAFARSRVDVAVVEVGLGGRLDATNVLLPEVAAITSISYDHIQILGSTLAEIAREKAGIIKQGRPLVSAPQHPEAEAVI

Organism: NCBI:txid1969470

InterPro domains:
  IPR001645 Folylpolyglutamate synthetase [PTHR11136] (3-219)
  IPR001645 Folylpolyglutamate synthetase [TIGR01499] (32-219)
  IPR013221 Mur ligase, central [PF08245] (54-202)
  IPR018109 Folylpolyglutamate synthetase, conserved site [PS01011] (52-75)
  IPR018109 Folylpolyglutamate synthetase, conserved site [PS01012] (152-167)
  IPR036565 Mur-like, catalytic domain superfamily [G3DSA:3.40.1190.10] (1-219)
  IPR036565 Mur-like, catalytic domain superfamily [SSF53623] (24-219)

Foldseek 3Di:
DFLVVLVVVLVVLACPVPVPDPPLQNPPPCQLVQLLQLCVLVVVLLPLAAEEEEAEDPCRLVVQVVVLVVVLVVPFFEWEADDDDDPDNQCRTDTSNHRDDSRLSSVLSVSSVVSQVVCCVVPVVNDGDGSQSSSLSSNSSSCSVVVTNYYYHYFDAQAQRTNNLVHPHLEYEYEEHDDDPCVRQHDDSLSSLLSRCNSDDPPHYYHYDDYDPSSVVND

Radius of gyration: 16.73 Å; chains: 1; bounding box: 45×36×40 Å